Protein AF-R7WB02-F1 (afdb_monomer)

InterPro domains:
  IPR004367 Cyclin, C-terminal domain [PF02984] (97-145)
  IPR006671 Cyclin, N-terminal [PF00134] (5-94)
  IPR036915 Cyclin-like superfamily [SSF47954] (7-94)
  IPR039361 Cyclin [PTHR10177] (10-144)

Nearest PDB structures (foldseek):
  8y6v-assembly1_D  TM=3.060E-01  e=6.588E+00  Phikzvirus phiKZ

Structure (mmCIF, N/CA/C/O backbone):
data_AF-R7WB02-F1
#
_entry.id   AF-R7WB02-F1
#
loop_
_atom_site.group_PDB
_atom_site.id
_atom_site.type_symbol
_atom_site.label_atom_id
_atom_site.label_alt_id
_atom_site.label_comp_id
_atom_site.label_asym_id
_atom_site.label_entity_id
_atom_site.label_seq_id
_atom_site.pdbx_PDB_ins_code
_atom_site.Cartn_x
_atom_site.Cartn_y
_atom_site.Cartn_z
_atom_site.occupancy
_atom_site.B_iso_or_equiv
_atom_site.auth_seq_id
_atom_site.auth_comp_id
_atom_site.auth_asym_id
_atom_site.auth_atom_id
_atom_site.pdbx_PDB_model_num
ATOM 1 N N . MET A 1 1 ? 9.675 -2.494 5.911 1.00 84.19 1 MET A N 1
ATOM 2 C CA . MET A 1 1 ? 8.414 -1.810 5.563 1.00 84.19 1 MET A CA 1
ATOM 3 C C . MET A 1 1 ? 7.886 -1.040 6.757 1.00 84.19 1 MET A C 1
ATOM 5 O O . MET A 1 1 ? 7.900 0.175 6.679 1.00 84.19 1 MET A O 1
ATOM 9 N N . ASP A 1 2 ? 7.557 -1.709 7.868 1.00 87.06 2 ASP A N 1
ATOM 10 C CA . ASP A 1 2 ? 7.053 -1.083 9.108 1.00 87.06 2 ASP A CA 1
ATOM 11 C C . ASP A 1 2 ? 7.803 0.196 9.526 1.00 87.06 2 ASP A C 1
ATOM 13 O O . ASP A 1 2 ? 7.224 1.278 9.565 1.00 87.06 2 ASP A O 1
ATOM 17 N N . LYS A 1 3 ? 9.127 0.099 9.717 1.00 86.94 3 LYS A N 1
ATOM 18 C CA . LYS A 1 3 ? 9.962 1.250 10.094 1.00 86.94 3 LYS A CA 1
ATOM 19 C C . LYS A 1 3 ? 9.770 2.464 9.169 1.00 86.94 3 LYS A C 1
ATOM 21 O O . LYS A 1 3 ? 9.613 3.575 9.650 1.00 86.94 3 LYS A O 1
ATOM 26 N N . PHE A 1 4 ? 9.716 2.245 7.855 1.00 88.06 4 PHE A N 1
ATOM 27 C CA . PHE A 1 4 ? 9.548 3.322 6.877 1.00 88.06 4 PHE A CA 1
ATOM 28 C C . PHE A 1 4 ? 8.185 4.015 6.991 1.00 88.06 4 PHE A C 1
ATOM 30 O O . PHE A 1 4 ? 8.124 5.241 6.957 1.00 88.06 4 PHE A O 1
ATOM 37 N N . VAL A 1 5 ? 7.114 3.225 7.133 1.00 88.38 5 VAL A N 1
ATOM 38 C CA . VAL A 1 5 ? 5.729 3.710 7.274 1.00 88.38 5 VAL A CA 1
ATOM 39 C C . VAL A 1 5 ? 5.613 4.613 8.503 1.00 88.38 5 VAL A C 1
ATOM 41 O O . VAL A 1 5 ? 5.043 5.697 8.414 1.00 88.38 5 VAL A O 1
ATOM 44 N N . ARG A 1 6 ? 6.228 4.202 9.617 1.00 86.25 6 ARG A N 1
ATOM 45 C CA . ARG A 1 6 ? 6.250 4.958 10.875 1.00 86.25 6 ARG A CA 1
ATOM 46 C C . ARG A 1 6 ? 7.112 6.217 10.800 1.00 86.25 6 ARG A C 1
ATOM 48 O O . ARG A 1 6 ? 6.689 7.263 11.275 1.00 86.25 6 ARG A O 1
ATOM 55 N N . ASP A 1 7 ? 8.292 6.130 10.185 1.00 87.69 7 ASP A N 1
ATOM 56 C CA . ASP A 1 7 ? 9.210 7.269 10.030 1.00 87.69 7 ASP A CA 1
ATOM 57 C C . ASP A 1 7 ? 8.595 8.399 9.172 1.00 87.69 7 ASP A C 1
ATOM 59 O O . ASP A 1 7 ? 8.964 9.561 9.333 1.00 87.69 7 ASP A O 1
ATOM 63 N N . HIS A 1 8 ? 7.661 8.069 8.269 1.00 86.00 8 HIS A N 1
ATOM 64 C CA . HIS A 1 8 ? 7.016 9.015 7.346 1.00 86.00 8 HIS A CA 1
ATOM 65 C C . HIS A 1 8 ? 5.564 9.364 7.712 1.00 86.00 8 HIS A C 1
ATOM 67 O O . HIS A 1 8 ? 4.901 10.035 6.919 1.00 86.00 8 HIS A O 1
ATOM 73 N N . ASP A 1 9 ? 5.075 8.932 8.881 1.00 85.50 9 ASP A N 1
ATOM 74 C CA . ASP A 1 9 ? 3.709 9.208 9.359 1.00 85.50 9 ASP A CA 1
ATOM 75 C C . ASP A 1 9 ? 2.633 8.892 8.294 1.00 85.50 9 ASP A C 1
ATOM 77 O O . ASP A 1 9 ? 1.750 9.696 7.965 1.00 85.50 9 ASP A O 1
ATOM 81 N N . LEU A 1 10 ? 2.779 7.722 7.660 1.00 88.06 10 LEU A N 1
ATOM 82 C CA . LEU A 1 10 ? 1.807 7.218 6.692 1.00 88.06 10 LEU A CA 1
ATOM 83 C C . LEU A 1 10 ? 0.580 6.664 7.425 1.00 88.06 10 LEU A C 1
ATOM 85 O O . LEU A 1 10 ? 0.661 6.281 8.588 1.00 88.06 10 LEU A O 1
ATOM 89 N N . ALA A 1 11 ? -0.559 6.599 6.734 1.00 87.56 11 ALA A N 1
ATOM 90 C CA . ALA A 1 11 ? -1.806 6.121 7.325 1.00 87.56 11 ALA A CA 1
ATOM 91 C C . ALA A 1 11 ? -1.671 4.689 7.876 1.00 87.56 11 ALA A C 1
ATOM 93 O O . ALA A 1 11 ? -1.034 3.846 7.241 1.00 87.56 11 ALA A O 1
ATOM 94 N N . ASP A 1 12 ? -2.336 4.398 8.996 1.00 82.12 12 ASP A N 1
ATOM 95 C CA . ASP A 1 12 ? -2.213 3.128 9.732 1.00 82.12 12 ASP A CA 1
ATOM 96 C C . ASP A 1 12 ? -2.528 1.878 8.873 1.00 82.12 12 ASP A C 1
ATOM 98 O O . ASP A 1 12 ? -1.923 0.818 9.042 1.00 82.12 12 ASP A O 1
ATOM 102 N N . GLY A 1 13 ? -3.416 2.002 7.875 1.00 86.38 13 GLY A N 1
ATOM 103 C CA . GLY A 1 13 ? -3.745 0.925 6.927 1.00 86.38 13 GLY A CA 1
ATOM 104 C C . GLY A 1 13 ? -2.660 0.628 5.879 1.00 86.38 13 GLY A C 1
ATOM 105 O O . GLY A 1 13 ? -2.628 -0.465 5.308 1.00 86.38 13 GLY A O 1
ATOM 106 N N . THR A 1 14 ? -1.713 1.551 5.675 1.00 91.81 14 THR A N 1
ATOM 107 C CA . THR A 1 14 ? -0.696 1.486 4.609 1.00 91.81 14 THR A CA 1
ATOM 108 C C . THR A 1 14 ? 0.161 0.231 4.717 1.00 91.81 14 THR A C 1
ATOM 110 O O . THR A 1 14 ? 0.417 -0.433 3.714 1.00 91.81 14 THR A O 1
ATOM 113 N N . LEU A 1 15 ? 0.602 -0.120 5.930 1.00 91.62 15 LEU A N 1
ATOM 114 C CA . LEU A 1 15 ? 1.439 -1.301 6.149 1.00 91.62 15 LEU A CA 1
ATOM 115 C C . LEU A 1 15 ? 0.692 -2.588 5.776 1.00 91.62 15 LEU A C 1
ATOM 117 O O . LEU A 1 15 ? 1.250 -3.456 5.107 1.00 91.62 15 LEU A O 1
ATOM 121 N N . HIS A 1 16 ? -0.578 -2.686 6.169 1.00 91.00 16 HIS A N 1
ATOM 122 C CA . HIS A 1 16 ? -1.418 -3.862 5.941 1.00 91.00 16 HIS A CA 1
ATOM 123 C C . HIS A 1 16 ? -1.729 -4.061 4.462 1.00 91.00 16 HIS A C 1
ATOM 125 O O . HIS A 1 16 ? -1.622 -5.177 3.953 1.00 91.00 16 HIS A O 1
ATOM 131 N N . HIS A 1 17 ? -2.058 -2.983 3.749 1.00 91.88 17 HIS A N 1
ATOM 132 C CA . HIS A 1 17 ? -2.233 -3.036 2.301 1.00 91.88 17 HIS A CA 1
ATOM 133 C C . HIS A 1 17 ? -0.931 -3.342 1.567 1.00 91.88 17 HIS A C 1
ATOM 135 O O . HIS A 1 17 ? -0.936 -4.190 0.680 1.00 91.88 17 HIS A O 1
ATOM 141 N N . ALA A 1 18 ? 0.194 -2.748 1.972 1.00 93.31 18 ALA A N 1
ATOM 142 C CA . ALA A 1 18 ? 1.484 -3.035 1.352 1.00 93.31 18 ALA A CA 1
ATOM 143 C C . ALA A 1 18 ? 1.856 -4.524 1.467 1.00 93.31 18 ALA A C 1
ATOM 145 O O . ALA A 1 18 ? 2.260 -5.129 0.475 1.00 93.31 18 ALA A O 1
ATOM 146 N N . VAL A 1 19 ? 1.674 -5.138 2.642 1.00 91.56 19 VAL A N 1
ATOM 147 C CA . VAL A 1 19 ? 1.915 -6.581 2.829 1.00 91.56 19 VAL A CA 1
ATOM 148 C C . VAL A 1 19 ? 0.966 -7.411 1.960 1.00 91.56 19 VAL A C 1
ATOM 150 O O . VAL A 1 19 ? 1.426 -8.273 1.213 1.00 91.56 19 VAL A O 1
ATOM 153 N N . ALA A 1 20 ? -0.332 -7.092 1.964 1.00 90.62 20 ALA A N 1
ATOM 154 C CA . ALA A 1 20 ? -1.318 -7.797 1.146 1.00 90.62 20 ALA A CA 1
ATOM 155 C C . ALA A 1 20 ? -1.023 -7.704 -0.364 1.00 90.62 20 ALA A C 1
ATOM 157 O O . ALA A 1 20 ? -1.209 -8.679 -1.096 1.00 90.62 20 ALA A O 1
ATOM 158 N N . TYR A 1 21 ? -0.548 -6.554 -0.849 1.00 92.69 21 TYR A N 1
ATOM 159 C CA . TYR A 1 21 ? -0.148 -6.381 -2.246 1.00 92.69 21 TYR A CA 1
ATOM 160 C C . TYR A 1 21 ? 1.068 -7.228 -2.590 1.00 92.69 21 TYR A C 1
ATOM 162 O O . TYR A 1 21 ? 1.058 -7.901 -3.619 1.00 92.69 21 TYR A O 1
ATOM 170 N N . VAL A 1 22 ? 2.089 -7.247 -1.730 1.00 92.00 22 VAL A N 1
ATOM 171 C CA . VAL A 1 22 ? 3.281 -8.076 -1.945 1.00 92.00 22 VAL A CA 1
ATOM 172 C C . VAL A 1 22 ? 2.909 -9.553 -2.008 1.00 92.00 22 VAL A C 1
ATOM 174 O O . VAL A 1 22 ? 3.288 -10.215 -2.971 1.00 92.00 22 VAL A O 1
ATOM 177 N N . ASP A 1 23 ? 2.117 -10.057 -1.062 1.00 89.94 23 ASP A N 1
ATOM 178 C CA . ASP A 1 23 ? 1.690 -11.462 -1.046 1.00 89.94 23 ASP A CA 1
ATOM 179 C C . ASP A 1 23 ? 0.900 -11.838 -2.313 1.00 89.94 23 ASP A C 1
ATOM 181 O O . ASP A 1 23 ? 1.163 -12.868 -2.945 1.00 89.94 23 ASP A O 1
ATOM 185 N N . ARG A 1 24 ? -0.029 -10.979 -2.754 1.00 90.38 24 ARG A N 1
ATOM 186 C CA . ARG A 1 24 ? -0.809 -11.197 -3.986 1.00 90.38 24 ARG A CA 1
ATOM 187 C C . ARG A 1 24 ? 0.068 -11.166 -5.235 1.00 90.38 24 ARG A C 1
ATOM 189 O O . ARG A 1 24 ? -0.056 -12.041 -6.089 1.00 90.38 24 ARG A O 1
ATOM 196 N N . VAL A 1 25 ? 0.977 -10.199 -5.343 1.00 90.19 25 VAL A N 1
ATOM 197 C CA . VAL A 1 25 ? 1.894 -10.086 -6.487 1.00 90.19 25 VAL A CA 1
ATOM 198 C C . VAL A 1 25 ? 2.848 -11.273 -6.540 1.00 90.19 25 VAL A C 1
ATOM 200 O O . VAL A 1 25 ? 3.089 -11.798 -7.622 1.00 90.19 25 VAL A O 1
ATOM 203 N N . LEU A 1 26 ? 3.363 -11.736 -5.399 1.00 90.00 26 LEU A N 1
ATOM 204 C CA . LEU A 1 26 ? 4.217 -12.925 -5.329 1.00 90.00 26 LEU A CA 1
ATOM 205 C C . LEU A 1 26 ? 3.463 -14.204 -5.704 1.00 90.00 26 LEU A C 1
ATOM 207 O O . LEU A 1 26 ? 4.057 -15.091 -6.314 1.00 90.00 26 LEU A O 1
ATOM 211 N N . SER A 1 27 ? 2.165 -14.273 -5.400 1.00 88.19 27 SER A N 1
ATOM 212 C CA . SER A 1 27 ? 1.304 -15.399 -5.778 1.00 88.19 27 SER A CA 1
ATOM 213 C C . SER A 1 27 ? 1.087 -15.497 -7.293 1.00 88.19 27 SER A C 1
ATOM 215 O O . SER A 1 27 ? 0.971 -16.596 -7.825 1.00 88.19 27 SER A O 1
ATOM 217 N N . VAL A 1 28 ? 1.045 -14.360 -7.999 1.00 87.50 28 VAL A N 1
ATOM 218 C CA . VAL A 1 28 ? 0.855 -14.312 -9.463 1.00 87.50 28 VAL A CA 1
ATOM 219 C C . VAL A 1 28 ? 2.188 -14.336 -10.217 1.00 87.50 28 VAL A C 1
ATOM 221 O O . VAL A 1 28 ? 2.297 -14.931 -11.287 1.00 87.50 28 VAL A O 1
ATOM 224 N N . ARG A 1 29 ? 3.220 -13.681 -9.678 1.00 84.12 29 ARG A N 1
ATOM 225 C CA . ARG A 1 29 ? 4.539 -13.518 -10.298 1.00 84.12 29 ARG A CA 1
ATOM 226 C C . ARG A 1 29 ? 5.625 -13.952 -9.319 1.00 84.12 29 ARG A C 1
ATOM 228 O O . ARG A 1 29 ? 6.112 -13.141 -8.529 1.00 84.12 29 ARG A O 1
ATOM 235 N N . ALA A 1 30 ? 6.055 -15.207 -9.402 1.00 81.81 30 ALA A N 1
ATOM 236 C CA . ALA A 1 30 ? 7.167 -15.705 -8.595 1.00 81.81 30 ALA A CA 1
ATOM 237 C C . ALA A 1 30 ? 8.467 -14.913 -8.855 1.00 81.81 30 ALA A C 1
ATOM 239 O O . ALA A 1 30 ? 8.677 -14.358 -9.937 1.00 81.81 30 ALA A O 1
ATOM 240 N N . LEU A 1 31 ? 9.334 -14.834 -7.845 1.00 82.44 31 LEU A N 1
ATOM 241 C CA . LEU A 1 31 ? 10.654 -14.213 -7.978 1.00 82.44 31 LEU A CA 1
ATOM 242 C C . LEU A 1 31 ? 11.618 -15.168 -8.695 1.00 82.44 31 LEU A C 1
ATOM 244 O O . LEU A 1 31 ? 11.639 -16.363 -8.405 1.00 82.44 31 LEU A O 1
ATOM 248 N N . THR A 1 32 ? 12.435 -14.634 -9.602 1.00 73.19 32 THR A N 1
ATOM 249 C CA . THR A 1 32 ? 13.583 -15.336 -10.195 1.00 73.19 32 THR A CA 1
ATOM 250 C C . THR A 1 32 ? 14.847 -15.134 -9.340 1.00 73.19 32 THR A C 1
ATOM 252 O O . THR A 1 32 ? 14.797 -14.478 -8.301 1.00 73.19 32 THR A O 1
ATOM 255 N N . THR A 1 33 ? 15.972 -15.738 -9.745 1.00 57.19 33 THR A N 1
ATOM 256 C CA . THR A 1 33 ? 17.220 -15.966 -8.980 1.00 57.19 33 THR A CA 1
ATOM 257 C C . THR A 1 33 ? 17.801 -14.761 -8.213 1.00 57.19 33 THR A C 1
ATOM 259 O O . THR A 1 33 ? 18.493 -14.979 -7.222 1.00 57.19 33 THR A O 1
ATOM 262 N N . ASP A 1 34 ? 17.490 -13.511 -8.578 1.00 65.62 34 ASP A N 1
ATOM 263 C CA . ASP A 1 34 ? 17.855 -12.311 -7.799 1.00 65.62 34 ASP A CA 1
ATOM 264 C C . ASP A 1 34 ? 16.720 -11.876 -6.848 1.00 65.62 34 ASP A C 1
ATOM 266 O O . ASP A 1 34 ? 16.113 -10.802 -6.946 1.00 65.62 34 ASP A O 1
ATOM 270 N N . SER A 1 35 ? 16.368 -12.787 -5.939 1.00 71.50 35 SER A N 1
ATOM 271 C CA . SER A 1 35 ? 15.163 -12.690 -5.110 1.00 71.50 35 SER A CA 1
ATOM 272 C C . SER A 1 35 ? 15.214 -11.547 -4.091 1.00 71.50 35 SER A C 1
ATOM 274 O O . SER A 1 35 ? 14.176 -10.979 -3.761 1.00 71.50 35 SER A O 1
ATOM 276 N N . GLY A 1 36 ? 16.403 -11.163 -3.615 1.00 83.25 36 GLY A N 1
ATOM 277 C CA . GLY A 1 36 ? 16.567 -10.156 -2.562 1.00 83.25 36 GLY A CA 1
ATOM 278 C C . GLY A 1 36 ? 16.390 -8.713 -3.042 1.00 83.25 36 GLY A C 1
ATOM 279 O O . GLY A 1 36 ? 15.760 -7.904 -2.357 1.00 83.25 36 GLY A O 1
ATOM 280 N N . TYR A 1 37 ? 16.932 -8.358 -4.209 1.00 87.25 37 TYR A N 1
ATOM 281 C CA . TYR A 1 37 ? 16.708 -7.038 -4.806 1.00 87.25 37 TYR A CA 1
ATOM 282 C C . TYR A 1 37 ? 15.262 -6.899 -5.292 1.00 87.25 37 TYR A C 1
ATOM 284 O O . TYR A 1 37 ? 14.570 -5.959 -4.899 1.00 87.25 37 TYR A O 1
ATOM 292 N N . ALA A 1 38 ? 14.771 -7.881 -6.053 1.00 86.94 38 ALA A N 1
ATOM 293 C CA . ALA A 1 38 ? 13.424 -7.850 -6.611 1.00 86.94 38 ALA A CA 1
ATOM 294 C C . ALA A 1 38 ? 12.337 -7.797 -5.523 1.00 86.94 38 ALA A C 1
ATOM 296 O O . ALA A 1 38 ? 11.363 -7.055 -5.658 1.00 86.94 38 ALA A O 1
ATOM 297 N N . LEU A 1 39 ? 12.515 -8.516 -4.407 1.00 89.50 39 LEU A N 1
ATOM 298 C CA . LEU A 1 39 ? 11.589 -8.449 -3.274 1.00 89.50 39 LEU A CA 1
ATOM 299 C C . LEU A 1 39 ? 11.589 -7.067 -2.607 1.00 89.50 39 LEU A C 1
ATOM 301 O O . LEU A 1 39 ? 10.521 -6.549 -2.283 1.00 89.50 39 LEU A O 1
ATOM 305 N N . ARG A 1 40 ? 12.761 -6.445 -2.421 1.00 90.06 40 ARG A N 1
ATOM 306 C CA . ARG A 1 40 ? 12.853 -5.087 -1.856 1.00 90.06 40 ARG A CA 1
ATOM 307 C C . ARG A 1 40 ? 12.207 -4.049 -2.767 1.00 90.06 40 ARG A C 1
ATOM 309 O O . ARG A 1 40 ? 11.478 -3.198 -2.265 1.00 90.06 40 ARG A O 1
ATOM 316 N N . LEU A 1 41 ? 12.417 -4.152 -4.079 1.00 90.69 41 LEU A N 1
ATOM 317 C CA . LEU A 1 41 ? 11.824 -3.246 -5.062 1.00 90.69 41 LEU A CA 1
ATOM 318 C C . LEU A 1 41 ? 10.297 -3.366 -5.101 1.00 90.69 41 LEU A C 1
ATOM 320 O O . LEU A 1 41 ? 9.603 -2.358 -4.994 1.00 90.69 41 LEU A O 1
ATOM 324 N N . ARG A 1 42 ? 9.764 -4.592 -5.138 1.00 92.06 42 ARG A N 1
ATOM 325 C CA . ARG A 1 42 ? 8.317 -4.831 -5.001 1.00 92.06 42 ARG A CA 1
ATOM 326 C C . ARG A 1 42 ? 7.789 -4.311 -3.675 1.00 92.06 42 ARG A C 1
ATOM 328 O O . ARG A 1 42 ? 6.712 -3.737 -3.630 1.00 92.06 42 ARG A O 1
ATOM 335 N N . GLY A 1 43 ? 8.553 -4.472 -2.602 1.00 92.06 43 GLY A N 1
ATOM 336 C CA . GLY A 1 43 ? 8.165 -3.965 -1.300 1.00 92.06 43 GLY A CA 1
ATOM 337 C C . GLY A 1 43 ? 8.094 -2.439 -1.224 1.00 92.06 43 GLY A C 1
ATOM 338 O O . GLY A 1 43 ? 7.174 -1.895 -0.619 1.00 92.06 43 GLY A O 1
ATOM 339 N N . ALA A 1 44 ? 9.037 -1.749 -1.864 1.00 92.50 44 ALA A N 1
ATOM 340 C CA . ALA A 1 44 ? 9.019 -0.299 -2.016 1.00 92.50 44 ALA A CA 1
ATOM 341 C C . ALA A 1 44 ? 7.826 0.175 -2.851 1.00 92.50 44 ALA A C 1
ATOM 343 O O . ALA A 1 44 ? 7.103 1.072 -2.418 1.00 92.50 44 ALA A O 1
ATOM 344 N N . ALA A 1 45 ? 7.587 -0.461 -3.998 1.00 93.12 45 ALA A N 1
ATOM 345 C CA . ALA A 1 45 ? 6.430 -0.167 -4.836 1.00 93.12 45 ALA A CA 1
ATOM 346 C C . ALA A 1 45 ? 5.112 -0.417 -4.086 1.00 93.12 45 ALA A C 1
ATOM 348 O O . ALA A 1 45 ? 4.222 0.421 -4.124 1.00 93.12 45 ALA A O 1
ATOM 349 N N . ALA A 1 46 ? 5.010 -1.499 -3.311 1.00 94.06 46 ALA A N 1
ATOM 350 C CA . ALA A 1 46 ? 3.817 -1.796 -2.523 1.00 94.06 46 ALA A CA 1
ATOM 351 C C . ALA A 1 46 ? 3.516 -0.734 -1.463 1.00 94.06 46 ALA A C 1
ATOM 353 O O . ALA A 1 46 ? 2.358 -0.356 -1.306 1.00 94.06 46 ALA A O 1
ATOM 354 N N . ILE A 1 47 ? 4.537 -0.224 -0.762 1.00 93.06 47 ILE A N 1
ATOM 355 C CA . ILE A 1 47 ? 4.364 0.911 0.157 1.00 93.06 47 ILE A CA 1
ATOM 356 C C . ILE A 1 47 ? 3.879 2.140 -0.610 1.00 93.06 47 ILE A C 1
ATOM 358 O O . ILE A 1 47 ? 2.975 2.821 -0.137 1.00 93.06 47 ILE A O 1
ATOM 362 N N . PHE A 1 48 ? 4.465 2.424 -1.775 1.00 92.31 48 PHE A N 1
ATOM 363 C CA . PHE A 1 48 ? 4.093 3.583 -2.581 1.00 92.31 48 PHE A CA 1
ATOM 364 C C . PHE A 1 48 ? 2.626 3.513 -3.036 1.00 92.31 48 PHE A C 1
ATOM 366 O O . PHE A 1 48 ? 1.861 4.445 -2.789 1.00 92.31 48 PHE A O 1
ATOM 373 N N . VAL A 1 49 ? 2.207 2.370 -3.591 1.00 93.19 49 VAL A N 1
ATOM 374 C CA . VAL A 1 49 ? 0.817 2.105 -3.998 1.00 93.19 49 VAL A CA 1
ATOM 375 C C . VAL A 1 49 ? -0.129 2.197 -2.801 1.00 93.19 49 VAL A C 1
ATOM 377 O O . VAL A 1 49 ? -1.163 2.857 -2.881 1.00 93.19 49 VAL A O 1
ATOM 380 N N . ALA A 1 50 ? 0.209 1.555 -1.679 1.00 93.31 50 ALA A N 1
ATOM 381 C CA . ALA A 1 50 ? -0.633 1.550 -0.485 1.00 93.31 50 ALA A CA 1
ATOM 382 C C . ALA A 1 50 ? -0.788 2.949 0.118 1.00 93.31 50 ALA A C 1
ATOM 384 O O . ALA A 1 50 ? -1.896 3.330 0.483 1.00 93.31 50 ALA A O 1
ATOM 385 N N . ALA A 1 51 ? 0.287 3.739 0.163 1.00 91.81 51 ALA A N 1
ATOM 386 C CA . ALA A 1 51 ? 0.245 5.103 0.673 1.00 91.81 51 ALA A CA 1
ATOM 387 C C . ALA A 1 51 ? -0.661 5.989 -0.193 1.00 91.81 51 ALA A C 1
ATOM 389 O O . ALA A 1 51 ? -1.513 6.696 0.342 1.00 91.81 51 ALA A O 1
ATOM 390 N N . ASN A 1 52 ? -0.524 5.901 -1.522 1.00 89.50 52 ASN A N 1
ATOM 391 C CA . ASN A 1 52 ? -1.370 6.629 -2.472 1.00 89.50 52 ASN A CA 1
ATOM 392 C C . ASN A 1 52 ? -2.846 6.206 -2.399 1.00 89.50 52 ASN A C 1
ATOM 394 O O . ASN A 1 52 ? -3.731 7.026 -2.651 1.00 89.50 52 ASN A O 1
ATOM 398 N N . TYR A 1 53 ? -3.117 4.943 -2.062 1.00 90.31 53 TYR A N 1
ATOM 399 C CA . TYR A 1 53 ? -4.472 4.421 -1.908 1.00 90.31 53 TYR A CA 1
ATOM 400 C C . TYR A 1 53 ? -5.140 4.868 -0.595 1.00 90.31 53 TYR A C 1
ATOM 402 O O . TYR A 1 53 ? -6.300 5.276 -0.613 1.00 90.31 53 TYR A O 1
ATOM 410 N N . GLU A 1 54 ? -4.419 4.821 0.528 1.00 88.00 54 GLU A N 1
ATOM 411 C CA . GLU A 1 54 ? -4.948 5.137 1.865 1.00 88.00 54 GLU A CA 1
ATOM 412 C C . GLU A 1 54 ? -5.104 6.643 2.119 1.00 88.00 54 GLU A C 1
ATOM 414 O O . GLU A 1 54 ? -6.109 7.093 2.671 1.00 88.00 54 GLU A O 1
ATOM 419 N N . ASP A 1 55 ? -4.124 7.454 1.711 1.00 85.06 55 ASP A N 1
ATOM 420 C CA . ASP A 1 55 ? -4.131 8.899 1.937 1.00 85.06 55 ASP A CA 1
ATOM 421 C C . ASP A 1 55 ? -3.909 9.636 0.616 1.00 85.06 55 ASP A C 1
ATOM 423 O O . ASP A 1 55 ? -2.815 9.647 0.062 1.00 85.06 55 ASP A O 1
ATOM 427 N N . ARG A 1 56 ? -4.921 10.366 0.128 1.00 75.81 56 ARG A N 1
ATOM 428 C CA . ARG A 1 56 ? -4.752 11.227 -1.060 1.00 75.81 56 ARG A CA 1
ATOM 429 C C . ARG A 1 56 ? -3.663 12.289 -0.871 1.00 75.81 56 ARG A C 1
ATOM 431 O O . ARG A 1 56 ? -3.129 12.796 -1.854 1.00 75.81 56 ARG A O 1
ATOM 438 N N . LYS A 1 57 ? -3.334 12.655 0.374 1.00 76.50 57 LYS A N 1
ATOM 439 C CA . LYS A 1 57 ? -2.225 13.566 0.692 1.00 76.50 57 LYS A CA 1
ATOM 440 C C . LYS A 1 57 ? -0.863 12.874 0.615 1.00 76.50 57 LYS A C 1
ATOM 442 O O . LYS A 1 57 ? 0.144 13.580 0.644 1.00 76.50 57 LYS A O 1
ATOM 447 N N . ALA A 1 58 ? -0.802 11.547 0.487 1.00 76.19 58 ALA A N 1
ATOM 448 C CA . ALA A 1 58 ? 0.446 10.806 0.331 1.00 76.19 58 ALA A CA 1
ATOM 449 C C . ALA A 1 58 ? 1.246 11.279 -0.885 1.00 76.19 58 ALA A C 1
ATOM 451 O O . ALA A 1 58 ? 2.462 11.375 -0.785 1.00 76.19 58 ALA A O 1
ATOM 452 N N . VAL A 1 59 ? 0.580 11.726 -1.955 1.00 70.75 59 VAL A N 1
ATOM 453 C CA . VAL A 1 59 ? 1.221 12.347 -3.131 1.00 70.75 59 VAL A CA 1
ATOM 454 C C . VAL A 1 59 ? 2.125 13.531 -2.747 1.00 70.75 59 VAL A C 1
ATOM 456 O O . VAL A 1 59 ? 3.149 13.777 -3.382 1.00 70.75 59 VAL A O 1
ATOM 459 N N . TRP A 1 60 ? 1.775 14.264 -1.686 1.00 71.56 60 TRP A N 1
ATOM 460 C CA . TRP A 1 60 ? 2.560 15.397 -1.186 1.00 71.56 60 TRP A CA 1
ATOM 461 C C . TRP A 1 60 ? 3.559 15.011 -0.096 1.00 71.56 60 TRP A C 1
ATOM 463 O O . TRP A 1 60 ? 4.572 15.690 0.064 1.00 71.56 60 TRP A O 1
ATOM 473 N N . LYS A 1 61 ? 3.282 13.937 0.649 1.00 73.31 61 LYS A N 1
ATOM 474 C CA . LYS A 1 61 ? 4.127 13.449 1.747 1.00 73.31 61 LYS A CA 1
ATOM 475 C C . LYS A 1 61 ? 5.261 12.541 1.269 1.00 73.31 61 LYS A C 1
ATOM 477 O O . LYS A 1 61 ? 6.307 12.505 1.909 1.00 73.31 61 LYS A O 1
ATOM 482 N N . LEU A 1 62 ? 5.048 11.812 0.176 1.00 84.00 62 LEU A N 1
ATOM 483 C CA . LEU A 1 62 ? 5.881 10.692 -0.229 1.00 84.00 62 LEU A CA 1
ATOM 484 C C . LEU A 1 62 ? 6.230 10.764 -1.712 1.00 84.00 62 LEU A C 1
ATOM 486 O O . LEU A 1 62 ? 5.369 10.693 -2.584 1.00 84.00 62 LEU A O 1
ATOM 490 N N . LYS A 1 63 ? 7.525 10.861 -2.004 1.00 86.31 63 LYS A N 1
ATOM 491 C CA . LYS A 1 63 ? 8.061 10.746 -3.364 1.00 86.31 63 LYS A CA 1
ATOM 492 C C . LYS A 1 63 ? 8.689 9.372 -3.562 1.00 86.31 63 LYS A C 1
ATOM 494 O O . LYS A 1 63 ? 9.348 8.864 -2.655 1.00 86.31 63 LYS A O 1
ATOM 499 N N . ALA A 1 64 ? 8.578 8.817 -4.768 1.00 83.38 64 ALA A N 1
ATOM 500 C CA . ALA A 1 64 ? 9.233 7.555 -5.123 1.00 83.38 64 ALA A CA 1
ATOM 501 C C . ALA A 1 64 ? 10.750 7.589 -4.840 1.00 83.38 64 ALA A C 1
ATOM 503 O O . ALA A 1 64 ? 11.306 6.634 -4.301 1.00 83.38 64 ALA A O 1
ATOM 504 N N . ASP A 1 65 ? 11.398 8.735 -5.081 1.00 83.81 65 ASP A N 1
ATOM 505 C CA . ASP A 1 65 ? 12.812 8.951 -4.750 1.00 83.81 65 ASP A CA 1
ATOM 506 C C . ASP A 1 65 ? 13.119 8.806 -3.252 1.00 83.81 65 ASP A C 1
ATOM 508 O O . ASP A 1 65 ? 14.208 8.371 -2.891 1.00 83.81 65 ASP A O 1
ATOM 512 N N . GLN A 1 66 ? 12.192 9.165 -2.357 1.00 84.62 66 GLN A N 1
ATOM 513 C CA . GLN A 1 66 ? 12.403 9.039 -0.909 1.00 84.62 66 GLN A CA 1
ATOM 514 C C . GLN A 1 66 ? 12.378 7.575 -0.471 1.00 84.62 66 GLN A C 1
ATOM 516 O O . GLN A 1 66 ? 13.237 7.161 0.305 1.00 84.62 66 GLN A O 1
ATOM 521 N N . ILE A 1 67 ? 11.448 6.781 -1.011 1.00 84.06 67 ILE A N 1
ATOM 522 C CA . ILE A 1 67 ? 11.405 5.331 -0.774 1.00 84.06 67 ILE A CA 1
ATOM 523 C C . ILE A 1 67 ? 12.675 4.671 -1.317 1.00 84.06 67 ILE A C 1
ATOM 525 O O . ILE A 1 67 ? 13.304 3.869 -0.627 1.00 84.06 67 ILE A O 1
ATOM 529 N N . ALA A 1 68 ? 13.070 5.035 -2.537 1.00 83.31 68 ALA A N 1
ATOM 530 C CA . ALA A 1 68 ? 14.250 4.496 -3.198 1.00 83.31 68 ALA A CA 1
ATOM 531 C C . ALA A 1 68 ? 15.539 4.817 -2.415 1.00 83.31 68 ALA A C 1
ATOM 533 O O . ALA A 1 68 ? 16.365 3.935 -2.170 1.00 83.31 68 ALA A O 1
ATOM 534 N N . ARG A 1 69 ? 15.664 6.061 -1.924 1.00 81.75 69 ARG A N 1
ATOM 535 C CA . ARG A 1 69 ? 16.783 6.511 -1.081 1.00 81.75 69 ARG A CA 1
ATOM 536 C C . ARG A 1 69 ? 16.807 5.856 0.291 1.00 81.75 69 ARG A C 1
ATOM 538 O O . ARG A 1 69 ? 17.893 5.582 0.778 1.00 81.75 69 ARG A O 1
ATOM 545 N N . TYR A 1 70 ? 15.659 5.595 0.914 1.00 78.75 70 TYR A N 1
ATOM 546 C CA . TYR A 1 70 ? 15.623 5.008 2.258 1.00 78.75 70 TYR A CA 1
ATOM 547 C C . TYR A 1 70 ? 16.322 3.650 2.336 1.00 78.75 70 TYR A C 1
ATOM 549 O O . TYR A 1 70 ? 16.909 3.307 3.359 1.00 78.75 70 TYR A O 1
ATOM 557 N N . GLY A 1 71 ? 16.245 2.866 1.264 1.00 69.69 71 GLY A N 1
ATOM 558 C CA . GLY A 1 71 ? 16.911 1.576 1.203 1.00 69.69 71 GLY A CA 1
ATOM 559 C C . GLY A 1 71 ? 18.235 1.573 0.434 1.00 69.69 71 GLY A C 1
ATOM 560 O O . GLY A 1 71 ? 18.833 0.504 0.333 1.00 69.69 71 GLY A O 1
ATOM 561 N N . GLU A 1 72 ? 18.653 2.716 -0.127 1.00 78.31 72 GLU A N 1
ATOM 562 C CA . GLU A 1 72 ? 19.854 2.886 -0.969 1.00 78.31 72 GLU A CA 1
ATOM 563 C C . GLU A 1 72 ? 20.046 1.774 -2.016 1.00 78.31 72 GLU A C 1
ATOM 565 O O . GLU A 1 72 ? 21.165 1.388 -2.344 1.00 78.31 72 GLU A O 1
ATOM 570 N N . PHE A 1 73 ? 18.946 1.212 -2.521 1.00 80.94 73 PHE A N 1
ATOM 571 C CA . PHE A 1 73 ? 19.004 0.032 -3.381 1.00 80.94 73 PHE A CA 1
ATOM 572 C C . PHE A 1 73 ? 18.506 0.290 -4.792 1.00 80.94 73 PHE A C 1
ATOM 574 O O . PHE A 1 73 ? 18.856 -0.491 -5.660 1.00 80.94 73 PHE A O 1
ATOM 581 N N . ALA A 1 74 ? 17.720 1.340 -5.031 1.00 81.00 74 ALA A N 1
ATOM 582 C CA . ALA A 1 74 ? 17.112 1.617 -6.328 1.00 81.00 74 ALA A CA 1
ATOM 583 C C . ALA A 1 74 ? 17.058 3.124 -6.613 1.00 81.00 74 ALA A C 1
ATOM 585 O O . ALA A 1 74 ? 17.217 3.952 -5.713 1.00 81.00 74 ALA A O 1
ATOM 586 N N . ALA A 1 75 ? 16.794 3.478 -7.866 1.00 86.88 75 ALA A N 1
ATOM 587 C CA . ALA A 1 75 ? 16.384 4.810 -8.285 1.00 86.88 75 ALA A CA 1
ATOM 588 C C . ALA A 1 75 ? 14.856 4.966 -8.181 1.00 86.88 75 ALA A C 1
ATOM 590 O O . ALA A 1 75 ? 14.110 4.002 -8.352 1.00 86.88 75 ALA A O 1
ATOM 591 N N . GLY A 1 76 ? 14.356 6.189 -7.969 1.00 86.94 76 GLY A N 1
ATOM 592 C CA . GLY A 1 76 ? 12.907 6.426 -7.898 1.00 86.94 76 GLY A CA 1
ATOM 593 C C . GLY A 1 76 ? 12.165 6.025 -9.174 1.00 86.94 76 GLY A C 1
ATOM 594 O O . GLY A 1 76 ? 11.038 5.547 -9.096 1.00 86.94 76 GLY A O 1
ATOM 595 N N . LYS A 1 77 ? 12.821 6.112 -10.340 1.00 89.62 77 LYS A N 1
ATOM 596 C CA . LYS A 1 77 ? 12.268 5.610 -11.605 1.00 89.62 77 LYS A CA 1
ATOM 597 C C . LYS A 1 77 ? 11.971 4.107 -11.558 1.00 89.62 77 LYS A C 1
ATOM 599 O O . LYS A 1 77 ? 10.918 3.700 -12.022 1.00 89.62 77 LYS A O 1
ATOM 604 N N . GLU A 1 78 ? 12.849 3.299 -10.965 1.00 89.94 78 GLU A N 1
ATOM 605 C CA . GLU A 1 78 ? 12.633 1.848 -10.854 1.00 89.94 78 GLU A CA 1
ATOM 606 C C . GLU A 1 78 ? 11.436 1.530 -9.949 1.00 89.94 78 GLU A C 1
ATOM 608 O O . GLU A 1 78 ? 10.694 0.586 -10.207 1.00 89.94 78 GLU A O 1
ATOM 613 N N . VAL A 1 79 ? 11.212 2.342 -8.908 1.00 91.06 79 VAL A N 1
ATOM 614 C CA . VAL A 1 79 ? 10.035 2.217 -8.033 1.00 91.06 79 VAL A CA 1
ATOM 615 C C . VAL A 1 79 ? 8.747 2.545 -8.792 1.00 91.06 79 VAL A C 1
ATOM 617 O O . VAL A 1 79 ? 7.761 1.839 -8.612 1.00 91.06 79 VAL A O 1
ATOM 620 N N . LEU A 1 80 ? 8.758 3.568 -9.653 1.00 91.75 80 LEU A N 1
ATOM 621 C CA . LEU A 1 80 ? 7.610 3.935 -10.495 1.00 91.75 80 LEU A CA 1
ATOM 622 C C . LEU A 1 80 ? 7.334 2.899 -11.593 1.00 91.75 80 LEU A C 1
ATOM 624 O O . LEU A 1 80 ? 6.185 2.551 -11.840 1.00 91.75 80 LEU A O 1
ATOM 628 N N . ASP A 1 81 ? 8.377 2.366 -12.228 1.00 92.56 81 ASP A N 1
ATOM 629 C CA . ASP A 1 81 ? 8.220 1.298 -13.218 1.00 92.56 81 ASP A CA 1
ATOM 630 C C . ASP A 1 81 ? 7.611 0.044 -12.545 1.00 92.56 81 ASP A C 1
ATOM 632 O O . ASP A 1 81 ? 6.648 -0.539 -13.046 1.00 92.56 81 ASP A O 1
ATOM 636 N N . MET A 1 82 ? 8.087 -0.308 -11.342 1.00 92.69 82 MET A N 1
ATOM 637 C CA . MET A 1 82 ? 7.534 -1.408 -10.542 1.00 92.69 82 MET A CA 1
ATOM 638 C C . MET A 1 82 ? 6.117 -1.125 -10.013 1.00 92.69 82 MET A C 1
ATOM 640 O O . MET A 1 82 ? 5.341 -2.062 -9.833 1.00 92.69 82 MET A O 1
ATOM 644 N N . GLU A 1 83 ? 5.755 0.135 -9.757 1.00 93.81 83 GLU A N 1
ATOM 645 C CA . GLU A 1 83 ? 4.390 0.531 -9.387 1.00 93.81 83 GLU A CA 1
ATOM 646 C C . GLU A 1 83 ? 3.403 0.144 -10.490 1.00 93.81 83 GLU A C 1
ATOM 648 O O . GLU A 1 83 ? 2.415 -0.542 -10.219 1.00 93.81 83 GLU A O 1
ATOM 653 N N . CYS A 1 84 ? 3.694 0.530 -11.734 1.00 93.12 84 CYS A N 1
ATOM 654 C CA . CYS A 1 84 ? 2.869 0.192 -12.891 1.00 93.12 84 CYS A CA 1
ATOM 655 C C . CYS A 1 84 ? 2.699 -1.326 -13.015 1.00 93.12 84 CYS A C 1
ATOM 657 O O . CYS A 1 84 ? 1.573 -1.827 -13.050 1.00 93.12 84 CYS A O 1
ATOM 659 N N . GLU A 1 85 ? 3.806 -2.072 -12.973 1.00 92.81 85 GLU A N 1
ATOM 660 C CA . GLU A 1 85 ? 3.776 -3.535 -13.039 1.00 92.81 85 GLU A CA 1
ATOM 661 C C . GLU A 1 85 ? 2.970 -4.170 -11.899 1.00 92.81 85 GLU A C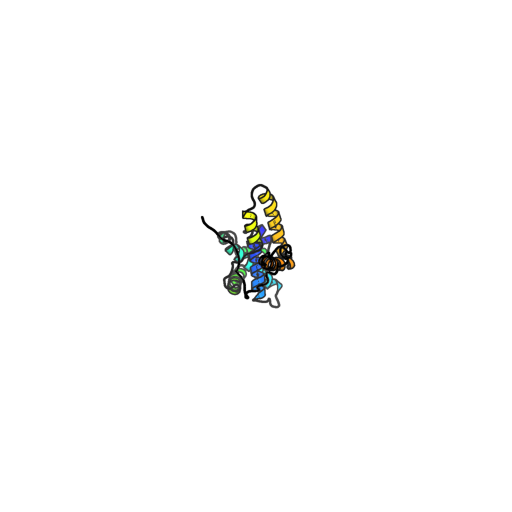 1
ATOM 663 O O . GLU A 1 85 ? 2.291 -5.181 -12.102 1.00 92.81 85 GLU A O 1
ATOM 668 N N . MET A 1 86 ? 3.062 -3.607 -10.693 1.00 93.50 86 MET A N 1
ATOM 669 C CA . MET A 1 86 ? 2.354 -4.082 -9.510 1.00 93.50 86 MET A CA 1
ATOM 670 C C . MET A 1 86 ? 0.847 -3.866 -9.633 1.00 93.50 86 MET A C 1
ATOM 672 O O . MET A 1 86 ? 0.078 -4.794 -9.386 1.00 93.50 86 MET A O 1
ATOM 676 N N . VAL A 1 87 ? 0.413 -2.669 -10.025 1.00 93.31 87 VAL A N 1
ATOM 677 C CA . VAL A 1 87 ? -1.013 -2.349 -10.178 1.00 93.31 87 VAL A CA 1
ATOM 678 C C . VAL A 1 87 ? -1.643 -3.197 -11.286 1.00 93.31 87 VAL A C 1
ATOM 680 O O . VAL A 1 87 ? -2.752 -3.710 -11.111 1.00 93.31 87 VAL A O 1
ATOM 683 N N . GLU A 1 88 ? -0.915 -3.422 -12.380 1.00 93.75 88 GLU A N 1
ATOM 684 C CA . GLU A 1 88 ? -1.321 -4.341 -13.446 1.00 93.75 88 GLU A CA 1
ATOM 685 C C . GLU A 1 88 ? -1.444 -5.783 -12.944 1.00 93.75 88 GLU A C 1
ATOM 687 O O . GLU A 1 88 ? -2.451 -6.443 -13.202 1.00 93.75 88 GLU A O 1
ATOM 692 N N . ALA A 1 89 ? -0.462 -6.275 -12.181 1.00 91.31 89 ALA A N 1
ATOM 693 C CA . ALA A 1 89 ? -0.501 -7.620 -11.604 1.00 91.31 89 ALA A CA 1
ATOM 694 C C . ALA A 1 89 ? -1.668 -7.810 -10.619 1.00 91.31 89 ALA A C 1
ATOM 696 O O . ALA A 1 89 ? -2.202 -8.911 -10.495 1.00 91.31 89 ALA A O 1
ATOM 697 N N . LEU A 1 90 ? -2.084 -6.741 -9.935 1.00 90.31 90 LEU A N 1
ATOM 698 C CA . LEU A 1 90 ? -3.249 -6.727 -9.050 1.00 90.31 90 LEU A CA 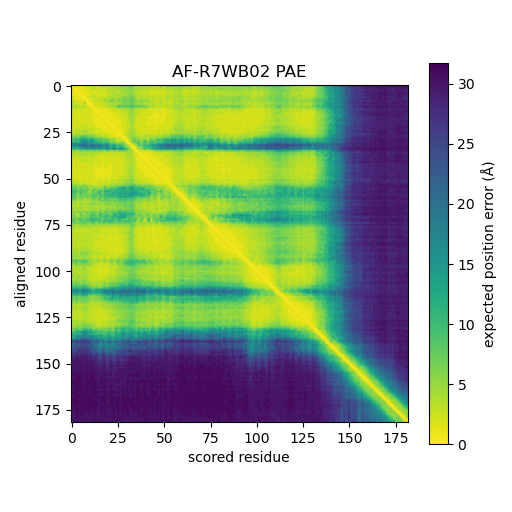1
ATOM 699 C C . LEU A 1 90 ? -4.580 -6.560 -9.803 1.00 90.31 90 LEU A C 1
ATOM 701 O O . LEU A 1 90 ? -5.637 -6.617 -9.171 1.00 90.31 90 LEU A O 1
ATOM 705 N N . GLY A 1 91 ? -4.557 -6.338 -11.121 1.00 92.12 91 GLY A N 1
ATOM 706 C CA . GLY A 1 91 ? -5.751 -6.085 -11.929 1.00 92.12 91 GLY A CA 1
ATOM 707 C C . GLY A 1 91 ? -6.503 -4.826 -11.495 1.00 92.12 91 GLY A C 1
ATOM 708 O O . GLY A 1 91 ? -7.733 -4.805 -11.533 1.00 92.12 91 GLY A O 1
ATOM 709 N N . TYR A 1 92 ? -5.782 -3.808 -11.011 1.00 90.94 92 TYR A N 1
ATOM 710 C CA . TYR A 1 92 ? -6.338 -2.574 -10.436 1.00 90.94 92 TYR A CA 1
ATOM 711 C C . TYR A 1 92 ? -7.252 -2.790 -9.209 1.00 90.94 92 TYR A C 1
ATOM 713 O O . TYR A 1 92 ? -7.929 -1.866 -8.761 1.00 90.94 92 TYR A O 1
ATOM 721 N N . GLN A 1 93 ? -7.253 -3.990 -8.615 1.00 91.19 93 GLN A N 1
ATOM 722 C CA . GLN A 1 93 ? -8.016 -4.311 -7.406 1.00 91.19 93 GLN A CA 1
ATOM 723 C C . GLN A 1 93 ? -7.176 -4.033 -6.154 1.00 91.19 93 GLN A C 1
ATOM 725 O O . GLN A 1 93 ? -6.669 -4.961 -5.515 1.00 91.19 93 GLN A O 1
ATOM 730 N N . LEU A 1 94 ? -7.016 -2.746 -5.831 1.00 88.81 94 LEU A N 1
ATOM 731 C CA . LEU A 1 94 ? -6.281 -2.264 -4.651 1.00 88.81 94 LEU A CA 1
ATOM 732 C C . LEU A 1 94 ? -7.110 -2.352 -3.356 1.00 88.81 94 LEU A C 1
ATOM 734 O O . LEU A 1 94 ? -6.567 -2.402 -2.262 1.00 88.81 94 LEU A O 1
ATOM 738 N N . GLY A 1 95 ? -8.435 -2.439 -3.462 1.00 85.19 95 GLY A N 1
ATOM 739 C CA . GLY A 1 95 ? -9.292 -2.622 -2.294 1.00 85.19 95 GLY A CA 1
ATOM 740 C C . GLY A 1 95 ? -9.205 -4.023 -1.680 1.00 85.19 95 GLY A C 1
ATOM 741 O O . GLY A 1 95 ? -8.789 -4.993 -2.314 1.00 85.19 95 GLY A O 1
ATOM 742 N N . GLY A 1 96 ? -9.658 -4.133 -0.434 1.00 83.88 96 GLY A N 1
ATOM 743 C CA . GLY A 1 96 ? -9.840 -5.402 0.268 1.00 83.88 96 GLY A CA 1
ATOM 744 C C . GLY A 1 96 ? -9.822 -5.200 1.782 1.00 83.88 96 GLY A C 1
ATOM 745 O O . GLY A 1 96 ? -9.103 -4.330 2.262 1.00 83.88 96 GLY A O 1
ATOM 746 N N . PRO A 1 97 ? -10.605 -5.951 2.569 1.00 85.25 97 PRO A N 1
ATOM 747 C CA . PRO A 1 97 ? -10.523 -5.842 4.017 1.00 85.25 97 PRO A CA 1
ATOM 748 C C . PRO A 1 97 ? -9.175 -6.387 4.510 1.00 85.25 97 PRO A C 1
ATOM 750 O O . PRO A 1 97 ? -8.779 -7.499 4.162 1.00 85.25 97 PRO A O 1
ATOM 753 N N . THR A 1 98 ? -8.474 -5.613 5.337 1.00 86.75 98 THR A N 1
ATOM 754 C CA . THR A 1 98 ? -7.280 -6.066 6.066 1.00 86.75 98 THR A CA 1
ATOM 755 C C . THR A 1 98 ? -7.581 -6.242 7.549 1.00 86.75 98 THR A C 1
ATOM 757 O O . THR A 1 98 ? -8.618 -5.793 8.044 1.00 86.75 98 THR A O 1
ATOM 760 N N . ALA A 1 99 ? -6.654 -6.853 8.292 1.00 85.94 99 ALA A N 1
ATOM 761 C CA . ALA A 1 99 ? -6.739 -6.913 9.750 1.00 85.94 99 ALA A CA 1
ATOM 762 C C . ALA A 1 99 ? -6.909 -5.509 10.366 1.00 85.94 99 ALA A C 1
ATOM 764 O O . ALA A 1 99 ? -7.724 -5.330 11.273 1.00 85.94 99 ALA A O 1
ATOM 765 N N . HIS A 1 100 ? -6.234 -4.496 9.810 1.00 86.88 100 HIS A N 1
ATOM 766 C CA . HIS A 1 100 ? -6.415 -3.102 10.210 1.00 86.88 100 HIS A CA 1
ATOM 767 C C . HIS A 1 100 ? -7.819 -2.557 9.898 1.00 86.88 100 HIS A C 1
ATOM 769 O O . HIS A 1 100 ? -8.400 -1.840 10.715 1.00 86.88 100 HIS A O 1
ATOM 775 N N . THR A 1 101 ? -8.415 -2.921 8.756 1.00 86.38 101 THR A N 1
ATOM 776 C CA . THR A 1 101 ? -9.804 -2.556 8.426 1.00 86.38 101 THR A CA 1
ATOM 777 C C . THR A 1 101 ? -10.787 -3.112 9.458 1.00 86.38 101 THR A C 1
ATOM 779 O O . THR A 1 101 ? -11.671 -2.386 9.915 1.00 86.38 101 THR A O 1
ATOM 782 N N . PHE A 1 102 ? -10.620 -4.373 9.870 1.00 86.81 102 PHE A N 1
ATOM 783 C CA . PHE A 1 102 ? -11.453 -4.980 10.911 1.00 86.81 102 PHE A CA 1
ATOM 784 C C . PHE A 1 102 ? -11.227 -4.330 12.275 1.00 86.81 102 PHE A C 1
ATOM 786 O O . PHE A 1 102 ? -12.196 -3.994 12.950 1.00 86.81 102 PHE A O 1
ATOM 793 N N . LEU A 1 103 ? -9.973 -4.077 12.660 1.00 87.38 103 LEU A N 1
ATOM 794 C CA . LEU A 1 103 ? -9.662 -3.343 13.886 1.00 87.38 103 LEU A CA 1
ATOM 795 C C . LEU A 1 103 ? -10.348 -1.972 13.895 1.00 87.38 103 LEU A C 1
ATOM 797 O O . LEU A 1 103 ? -11.040 -1.632 14.852 1.00 87.38 103 LEU A O 1
ATOM 801 N N . SER A 1 104 ? -10.213 -1.217 12.805 1.00 85.56 104 SER A N 1
ATOM 802 C CA . SER A 1 104 ? -10.860 0.084 12.639 1.00 85.56 104 SER A CA 1
ATOM 803 C C . SER A 1 104 ? -12.375 -0.032 12.779 1.00 85.56 104 SER A C 1
ATOM 805 O O . SER A 1 104 ? -12.993 0.793 13.446 1.00 85.56 104 SER A O 1
ATOM 807 N N . HIS A 1 105 ? -12.979 -1.076 12.204 1.00 86.44 105 HIS A N 1
ATOM 808 C CA . HIS A 1 105 ? -14.406 -1.350 12.330 1.00 86.44 105 HIS A CA 1
ATOM 809 C C . HIS A 1 105 ? -14.824 -1.622 13.783 1.00 86.44 105 HIS A C 1
ATOM 811 O O . HIS A 1 105 ? -15.740 -0.968 14.275 1.00 86.44 105 HIS A O 1
ATOM 817 N N . PHE A 1 106 ? -14.132 -2.506 14.506 1.00 84.06 106 PHE A N 1
ATOM 818 C CA . PHE A 1 106 ? -14.433 -2.792 15.914 1.00 84.06 106 PHE A CA 1
ATOM 819 C C . PHE A 1 106 ? -14.242 -1.561 16.810 1.00 84.06 106 PHE A C 1
ATOM 821 O O . PHE A 1 106 ? -15.060 -1.286 17.686 1.00 84.06 106 PHE A O 1
ATOM 828 N N . MET A 1 107 ? -13.209 -0.758 16.549 1.00 85.94 107 MET A N 1
ATOM 829 C CA . MET A 1 107 ? -12.906 0.453 17.317 1.00 85.94 107 MET A CA 1
ATOM 830 C C . MET A 1 107 ? -13.866 1.620 17.041 1.00 85.94 107 MET A C 1
ATOM 832 O O . MET A 1 107 ? -13.834 2.620 17.765 1.00 85.94 107 MET A O 1
ATOM 836 N N . ARG A 1 108 ? -14.745 1.533 16.030 1.00 83.75 108 ARG A N 1
ATOM 837 C CA . ARG A 1 108 ? -15.828 2.516 15.838 1.00 83.75 108 ARG A CA 1
ATOM 838 C C . ARG A 1 108 ? -16.883 2.448 16.935 1.00 83.75 108 ARG A C 1
ATOM 840 O O . ARG A 1 108 ? -17.496 3.472 17.202 1.00 83.75 108 ARG A O 1
ATOM 847 N N . TYR A 1 109 ? -17.064 1.281 17.548 1.00 83.69 109 TYR A N 1
ATOM 848 C CA . TYR A 1 109 ? -18.055 1.051 18.601 1.00 83.69 109 TYR A CA 1
ATOM 849 C C . TYR A 1 109 ? -17.474 1.183 20.014 1.00 83.69 109 TYR A C 1
ATOM 851 O O . TYR A 1 109 ? -18.222 1.194 20.985 1.00 83.69 109 TYR A O 1
ATOM 859 N N . ALA A 1 110 ? -16.148 1.280 20.137 1.00 81.19 110 ALA A N 1
ATOM 860 C CA . ALA A 1 110 ? -15.494 1.591 21.400 1.00 81.19 110 ALA A CA 1
ATOM 861 C C . ALA A 1 110 ? -15.600 3.099 21.691 1.00 81.19 110 ALA A C 1
ATOM 863 O O . ALA A 1 110 ? -15.320 3.921 20.814 1.00 81.19 110 ALA A O 1
ATOM 864 N N . GLU A 1 111 ? -15.950 3.466 22.924 1.00 80.00 111 GLU A N 1
ATOM 865 C CA . GLU A 1 111 ? -16.082 4.857 23.375 1.00 80.00 111 GLU A CA 1
ATOM 866 C C . GLU A 1 111 ? -15.224 5.130 24.624 1.00 80.00 111 GLU A C 1
ATOM 868 O O . GLU A 1 111 ? -14.822 4.213 25.339 1.00 80.00 111 GLU A O 1
ATOM 873 N N . GLY A 1 112 ? -14.929 6.407 24.885 1.00 78.75 112 GLY A N 1
ATOM 874 C CA . GLY A 1 112 ? -14.270 6.853 26.120 1.00 78.75 112 GLY A CA 1
ATOM 875 C C . GLY A 1 112 ? -12.767 6.555 26.230 1.00 78.75 112 GLY A C 1
ATOM 876 O O . GLY A 1 112 ? -12.066 6.371 25.232 1.00 78.75 112 GLY A O 1
ATOM 877 N N . GLU A 1 113 ? -12.260 6.545 27.470 1.00 74.19 113 GLU A N 1
ATOM 878 C CA . GLU A 1 113 ? -10.844 6.278 27.792 1.00 74.19 113 GLU A CA 1
ATOM 879 C C . GLU A 1 113 ? -10.370 4.881 27.374 1.00 74.19 113 GLU A C 1
ATOM 881 O O . GLU A 1 113 ? -9.174 4.656 27.188 1.00 74.19 113 GLU A O 1
ATOM 886 N N . ASP A 1 114 ? -11.292 3.936 27.217 1.00 77.06 114 ASP A N 1
ATOM 887 C CA . ASP A 1 114 ? -10.950 2.575 26.826 1.00 77.06 114 ASP A CA 1
ATOM 888 C C . ASP A 1 114 ? -10.444 2.542 25.385 1.00 77.06 114 ASP A C 1
ATOM 890 O O . ASP A 1 114 ? -9.440 1.894 25.098 1.00 77.06 114 ASP A O 1
ATOM 894 N N . LYS A 1 115 ? -11.032 3.334 24.481 1.00 83.06 115 LYS A N 1
ATOM 895 C CA . LYS A 1 115 ? -10.563 3.425 23.094 1.00 83.06 115 LYS A CA 1
ATOM 896 C C . LYS A 1 115 ? -9.128 3.940 23.001 1.00 83.06 115 LYS A C 1
ATOM 898 O O . LYS A 1 115 ? -8.341 3.396 22.232 1.00 83.06 115 LYS A O 1
ATOM 903 N N . THR A 1 116 ? -8.769 4.969 23.768 1.00 83.12 116 THR A N 1
ATOM 904 C CA . THR A 1 116 ? -7.426 5.572 23.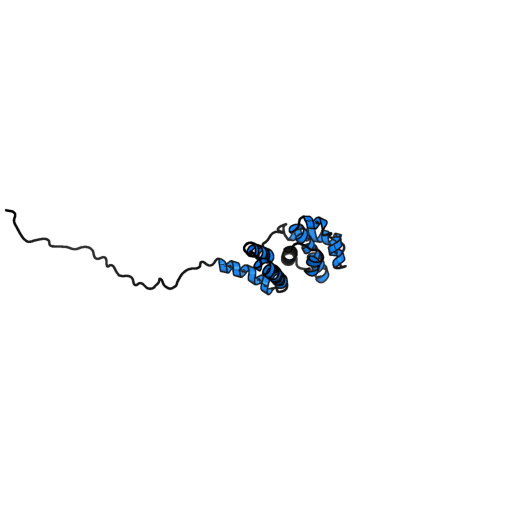702 1.00 83.12 116 THR A CA 1
ATOM 905 C C . THR A 1 116 ? -6.347 4.655 24.276 1.00 83.12 116 THR A C 1
ATOM 907 O O . THR A 1 116 ? -5.207 4.702 23.816 1.00 83.12 116 THR A O 1
ATOM 910 N N . LYS A 1 117 ? -6.701 3.784 25.229 1.00 86.00 117 LYS A N 1
ATOM 911 C CA . LYS A 1 117 ? -5.804 2.764 25.794 1.00 86.00 117 LYS A CA 1
ATOM 912 C C . LYS A 1 117 ? -5.714 1.519 24.903 1.00 86.00 117 LYS A C 1
ATOM 914 O O . LYS A 1 117 ? -4.623 0.990 24.703 1.00 86.00 117 LYS A O 1
ATOM 919 N N . ILE A 1 118 ? -6.840 1.058 24.356 1.00 86.31 118 ILE A N 1
ATOM 920 C 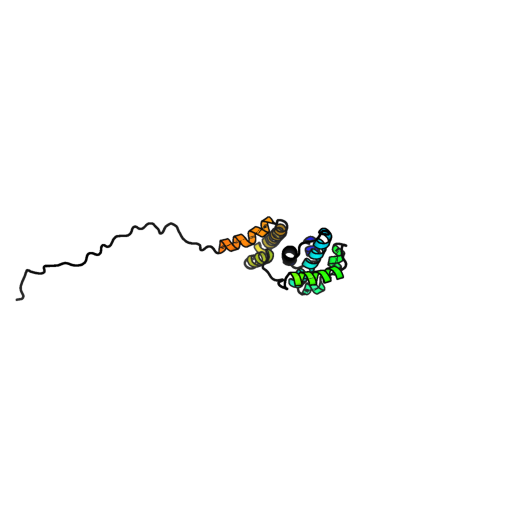CA . ILE A 1 118 ? -6.943 -0.199 23.599 1.00 86.31 118 ILE A CA 1
ATOM 921 C C . ILE A 1 118 ? -6.422 -0.043 22.171 1.00 86.31 118 ILE A C 1
ATOM 923 O O . ILE A 1 118 ? -5.695 -0.918 21.706 1.00 86.31 118 ILE A O 1
ATOM 927 N N . LEU A 1 119 ? -6.750 1.055 21.482 1.00 87.31 119 LEU A N 1
ATOM 928 C CA . LEU A 1 119 ? -6.393 1.259 20.076 1.00 87.31 119 LEU A CA 1
ATOM 929 C C . LEU A 1 119 ? -4.887 1.081 19.796 1.00 87.31 119 LEU A C 1
ATOM 931 O O . LEU A 1 119 ? -4.563 0.235 18.968 1.00 87.31 119 LEU A O 1
ATOM 935 N N . PRO A 1 120 ? -3.948 1.765 20.484 1.00 86.56 120 PRO A N 1
ATOM 936 C CA . PRO A 1 120 ? -2.521 1.611 20.187 1.00 86.56 120 PRO A CA 1
ATOM 937 C C . PRO A 1 120 ? -1.989 0.200 20.485 1.00 86.56 120 PRO A C 1
ATOM 939 O O . PRO A 1 120 ? -1.094 -0.283 19.791 1.00 86.56 120 PRO A O 1
ATOM 942 N N . LEU A 1 121 ? -2.539 -0.482 21.497 1.00 88.12 121 LEU A N 1
ATOM 943 C CA . LEU A 1 121 ? -2.173 -1.863 21.822 1.00 88.12 121 LEU A CA 1
ATOM 944 C C . LEU A 1 121 ? -2.673 -2.834 20.749 1.00 88.12 121 LEU A C 1
ATOM 946 O O . LEU A 1 121 ? -1.927 -3.705 20.305 1.00 88.12 121 LEU A O 1
ATOM 950 N N . ALA A 1 122 ? -3.920 -2.660 20.317 1.00 87.81 122 ALA A N 1
ATOM 951 C CA . ALA A 1 122 ? -4.545 -3.486 19.300 1.00 87.81 122 ALA A CA 1
ATOM 952 C C . ALA A 1 122 ? -3.899 -3.274 17.924 1.00 87.81 122 ALA A C 1
ATOM 954 O O . ALA A 1 122 ? -3.596 -4.260 17.257 1.00 87.81 122 ALA A O 1
ATOM 955 N N . THR A 1 123 ? -3.600 -2.029 17.534 1.00 86.56 123 THR A N 1
ATOM 956 C CA . THR A 1 123 ? -2.865 -1.718 16.296 1.00 86.56 123 THR A CA 1
ATOM 957 C C . THR A 1 123 ? -1.505 -2.400 16.301 1.00 86.56 123 THR A C 1
ATOM 959 O O . THR A 1 123 ? -1.194 -3.143 15.377 1.00 86.56 123 THR A O 1
ATOM 962 N N . ARG A 1 124 ? -0.737 -2.277 17.392 1.00 86.56 124 ARG A N 1
ATOM 963 C CA . ARG A 1 124 ? 0.567 -2.941 17.505 1.00 86.56 124 ARG A CA 1
ATOM 964 C C . ARG A 1 124 ? 0.466 -4.464 17.414 1.00 86.56 124 ARG A C 1
ATOM 966 O O . ARG A 1 124 ? 1.320 -5.087 16.790 1.00 86.56 124 ARG A O 1
ATOM 973 N N . LEU A 1 125 ? -0.542 -5.070 18.040 1.00 86.94 125 LEU A N 1
ATOM 974 C CA . LEU A 1 125 ? -0.760 -6.517 17.969 1.00 86.94 125 LEU A CA 1
ATOM 975 C C . LEU A 1 125 ? -1.080 -6.957 16.534 1.00 86.94 125 LEU A C 1
ATOM 977 O O . LEU A 1 125 ? -0.546 -7.955 16.049 1.00 86.94 125 LEU A O 1
ATOM 981 N N . VAL A 1 126 ? -1.926 -6.190 15.852 1.00 88.19 126 VAL A N 1
ATOM 982 C CA . VAL A 1 126 ? -2.314 -6.414 14.460 1.00 88.19 126 VAL A CA 1
ATOM 983 C C . VAL A 1 126 ? -1.110 -6.241 13.524 1.00 88.19 126 VAL A C 1
ATOM 985 O O . VAL A 1 126 ? -0.889 -7.104 12.678 1.00 88.19 126 VAL A O 1
ATOM 988 N N . ASP A 1 127 ? -0.251 -5.244 13.731 1.00 87.06 127 ASP A N 1
ATOM 989 C CA . ASP A 1 127 ? 0.997 -5.076 12.972 1.00 87.06 127 ASP A CA 1
ATOM 990 C C . ASP A 1 127 ? 1.972 -6.237 13.200 1.00 87.06 127 ASP A C 1
ATOM 992 O O . ASP A 1 127 ? 2.558 -6.770 12.258 1.00 87.06 127 ASP A O 1
ATOM 996 N N . GLN A 1 128 ? 2.121 -6.688 14.449 1.00 84.44 128 GLN A N 1
ATOM 997 C CA . GLN A 1 128 ? 2.970 -7.835 14.781 1.00 84.44 128 GLN A CA 1
ATOM 998 C C . GLN A 1 128 ? 2.451 -9.142 14.175 1.00 84.44 128 GLN A C 1
ATOM 1000 O O . GLN A 1 128 ? 3.251 -10.015 13.833 1.00 84.44 128 GLN A O 1
ATOM 1005 N N . SER A 1 129 ? 1.133 -9.273 14.000 1.00 85.19 129 SER A N 1
ATOM 1006 C CA . SER A 1 129 ? 0.529 -10.447 13.367 1.00 85.19 129 SER A CA 1
ATOM 1007 C C . SER A 1 129 ? 0.956 -10.622 11.904 1.00 85.19 129 SER A C 1
ATOM 1009 O O . SER A 1 129 ? 1.047 -11.755 11.441 1.00 85.19 129 SER A O 1
ATOM 1011 N N . LEU A 1 130 ? 1.326 -9.538 11.206 1.00 82.69 130 LEU A N 1
ATOM 1012 C CA . LEU A 1 130 ? 1.813 -9.589 9.821 1.00 82.69 13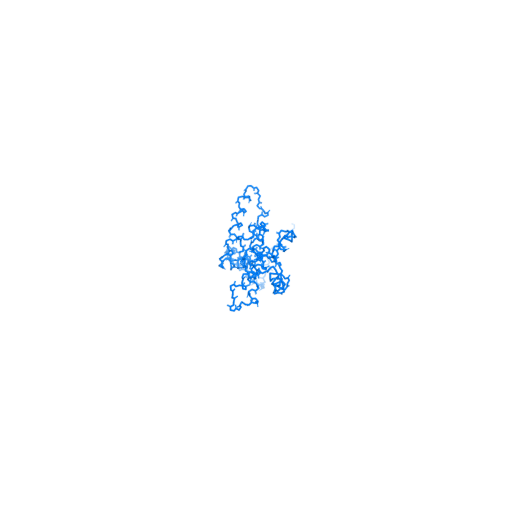0 LEU A CA 1
ATOM 1013 C C . LEU A 1 130 ? 3.147 -10.334 9.681 1.00 82.69 130 LEU A C 1
ATOM 1015 O O . LEU A 1 130 ? 3.441 -10.885 8.625 1.00 82.69 130 LEU A O 1
ATOM 1019 N N . LEU A 1 131 ? 3.964 -10.366 10.739 1.00 79.56 131 LEU A N 1
ATOM 1020 C CA . LEU A 1 131 ? 5.249 -11.074 10.738 1.00 79.56 131 LEU A CA 1
ATOM 1021 C C . LEU A 1 131 ? 5.082 -12.586 10.914 1.00 79.56 131 LEU A C 1
ATOM 1023 O O . LEU A 1 131 ? 6.003 -13.349 10.620 1.00 79.56 131 LEU A O 1
ATOM 1027 N N . ASN A 1 132 ? 3.928 -13.027 11.415 1.00 75.81 132 ASN A N 1
ATOM 1028 C CA . ASN A 1 132 ? 3.652 -14.428 11.663 1.00 75.81 132 ASN A CA 1
ATOM 1029 C C . ASN A 1 132 ? 2.624 -14.943 10.655 1.00 75.81 132 ASN A C 1
ATOM 1031 O O . ASN A 1 132 ? 1.420 -14.753 10.812 1.00 75.81 132 ASN A O 1
ATOM 1035 N N . TYR A 1 133 ? 3.101 -15.684 9.656 1.00 66.31 133 TYR A N 1
ATOM 1036 C CA . TYR A 1 133 ? 2.261 -16.286 8.615 1.00 66.31 133 TYR A CA 1
ATOM 1037 C C . TYR A 1 133 ? 1.134 -17.181 9.170 1.00 66.31 133 TYR A C 1
ATOM 1039 O O . TYR A 1 133 ? 0.114 -17.388 8.513 1.00 66.31 133 TYR A O 1
ATOM 1047 N N . THR A 1 134 ? 1.272 -17.681 10.402 1.00 61.81 134 THR A N 1
ATOM 1048 C CA . THR A 1 134 ? 0.216 -18.435 11.094 1.00 61.81 134 THR A CA 1
ATOM 1049 C C . THR A 1 134 ? -1.036 -17.581 11.317 1.00 61.81 134 THR A C 1
ATOM 1051 O O . THR A 1 134 ? -2.147 -18.086 11.191 1.00 61.81 134 THR A O 1
ATOM 1054 N N . CYS A 1 135 ? -0.881 -16.281 11.580 1.00 59.50 135 CYS A N 1
ATOM 1055 C CA . CYS A 1 135 ? -1.984 -15.355 11.833 1.00 59.50 135 CYS A CA 1
ATOM 1056 C C . CYS A 1 135 ? -2.792 -15.028 10.566 1.00 59.50 135 CYS A C 1
ATOM 1058 O O . CYS A 1 135 ? -3.998 -14.807 10.659 1.00 59.50 135 CYS A O 1
ATOM 1060 N N . LEU A 1 136 ? -2.176 -15.096 9.378 1.00 56.25 136 LEU A N 1
ATOM 1061 C CA . LEU A 1 136 ? -2.865 -14.903 8.093 1.00 56.25 136 LEU A CA 1
ATOM 1062 C C . LEU A 1 136 ? -3.885 -16.018 7.794 1.00 56.25 136 LEU A C 1
ATOM 1064 O O . LEU A 1 136 ? -4.876 -15.782 7.108 1.00 56.25 136 LEU A O 1
ATOM 1068 N N . ARG A 1 137 ? -3.687 -17.225 8.348 1.00 54.44 137 ARG A N 1
ATOM 1069 C CA . ARG A 1 137 ? -4.623 -18.358 8.207 1.00 54.44 137 ARG A CA 1
ATOM 1070 C C . ARG A 1 137 ? -5.838 -18.276 9.132 1.00 54.44 137 ARG A C 1
ATOM 1072 O O . ARG A 1 137 ? -6.826 -18.959 8.881 1.00 54.44 137 ARG A O 1
ATOM 1079 N N . ILE A 1 138 ? -5.763 -17.476 10.195 1.00 53.62 138 ILE A N 1
ATOM 1080 C CA . ILE A 1 138 ? -6.806 -17.399 11.230 1.00 53.62 138 ILE A CA 1
ATOM 1081 C C . ILE A 1 138 ? -7.953 -16.468 10.787 1.00 53.62 138 ILE A C 1
ATOM 1083 O O . ILE A 1 138 ? -9.095 -16.677 11.187 1.00 53.62 138 ILE A O 1
ATOM 1087 N N . LEU A 1 139 ? -7.693 -15.499 9.898 1.00 55.12 139 LEU A N 1
ATOM 1088 C CA . LEU A 1 139 ? -8.684 -14.497 9.476 1.00 55.12 139 LEU A CA 1
ATOM 1089 C C . LEU A 1 139 ? -9.781 -14.995 8.501 1.00 55.12 139 LEU A C 1
ATOM 1091 O O . LEU A 1 139 ? -10.908 -14.528 8.639 1.00 55.12 139 LEU A O 1
ATOM 1095 N N . PRO A 1 140 ? -9.540 -15.931 7.555 1.00 49.09 140 PRO A N 1
ATOM 1096 C CA . PRO A 1 140 ? -10.618 -16.463 6.707 1.00 49.09 140 PRO A CA 1
ATOM 1097 C C . PRO A 1 140 ? -11.434 -17.575 7.382 1.00 49.09 140 PRO A C 1
ATOM 1099 O O . PRO A 1 140 ? -12.645 -17.658 7.193 1.00 49.09 140 PRO A O 1
ATOM 1102 N N . ALA A 1 141 ? -10.784 -18.434 8.176 1.00 40.19 141 ALA A N 1
ATOM 1103 C CA . ALA A 1 141 ? -11.425 -19.612 8.763 1.00 40.19 141 ALA A CA 1
ATOM 1104 C C . ALA A 1 141 ? -12.452 -19.249 9.847 1.00 40.19 141 ALA A C 1
ATOM 1106 O O . ALA A 1 141 ? -13.519 -19.850 9.897 1.00 40.19 141 ALA A O 1
ATOM 1107 N N . LEU A 1 142 ? -12.175 -18.222 10.657 1.00 45.84 142 LEU A N 1
ATOM 110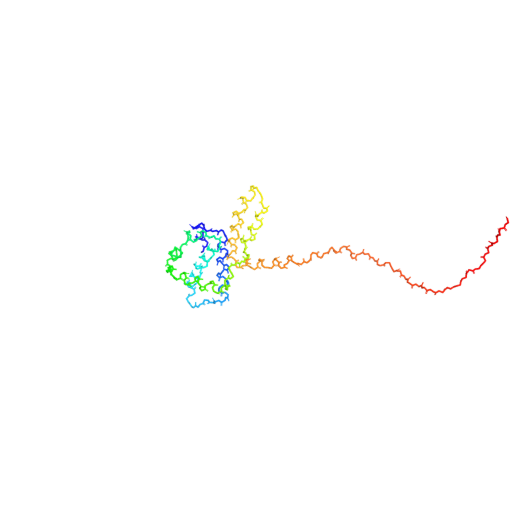8 C CA . LEU A 1 142 ? -13.100 -17.781 11.704 1.00 45.84 142 LEU A CA 1
ATOM 1109 C C . LEU A 1 142 ? -14.353 -17.093 11.131 1.00 45.84 142 LEU A C 1
ATOM 1111 O O . LEU A 1 142 ? -15.429 -17.179 11.713 1.00 45.84 142 LEU A O 1
ATOM 1115 N N . VAL A 1 143 ? -14.232 -16.439 9.969 1.00 49.06 143 VAL A N 1
ATOM 1116 C CA . VAL A 1 143 ? -15.381 -15.852 9.257 1.00 49.06 143 VAL A CA 1
ATOM 1117 C C . VAL A 1 143 ? -16.236 -16.944 8.607 1.00 49.06 143 VAL A C 1
ATOM 1119 O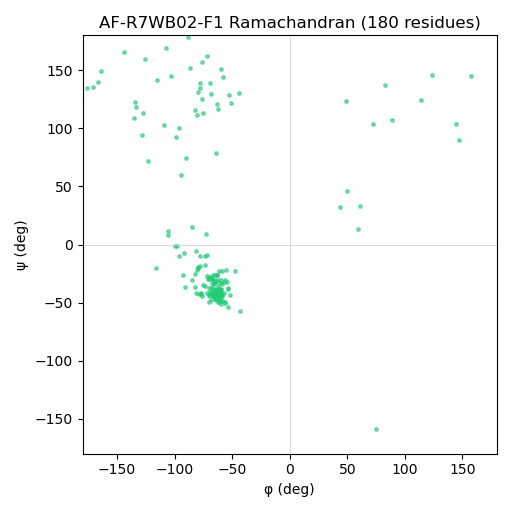 O . VAL A 1 143 ? -17.456 -16.833 8.617 1.00 49.06 143 VAL A O 1
ATOM 1122 N N . ALA A 1 144 ? -15.623 -18.024 8.109 1.00 43.94 144 ALA A N 1
ATOM 1123 C CA . ALA A 1 144 ? -16.352 -19.178 7.578 1.00 43.94 144 ALA A CA 1
ATOM 1124 C C . ALA A 1 144 ? -17.073 -19.992 8.671 1.00 43.94 144 ALA A C 1
ATOM 1126 O O . ALA A 1 144 ? -18.118 -20.578 8.410 1.00 43.94 144 ALA A O 1
ATOM 1127 N N . GLU A 1 145 ? -16.548 -20.011 9.898 1.00 42.28 145 GLU A N 1
ATOM 1128 C CA . GLU A 1 145 ? -17.192 -20.676 11.041 1.00 42.28 145 GLU A CA 1
ATOM 1129 C C . GLU A 1 145 ? -18.309 -19.819 11.673 1.00 42.28 145 GLU A C 1
ATOM 1131 O O . GLU A 1 145 ? -19.237 -20.347 12.281 1.00 42.28 145 GLU A O 1
ATOM 1136 N N . GLY A 1 146 ? -18.271 -18.496 11.470 1.00 44.34 146 GLY A N 1
ATOM 1137 C CA . GLY A 1 146 ? -19.315 -17.561 11.902 1.00 44.34 146 GLY A CA 1
ATOM 1138 C C . GLY A 1 146 ? -20.627 -17.635 11.110 1.00 44.34 146 GLY A C 1
ATOM 1139 O O . GLY A 1 146 ? -21.602 -17.016 11.533 1.00 44.34 146 GLY A O 1
ATOM 1140 N N . ASP A 1 147 ? -20.658 -18.389 10.005 1.00 44.62 147 ASP A N 1
ATOM 1141 C CA . ASP A 1 147 ? -21.841 -18.599 9.153 1.00 44.62 147 ASP A CA 1
ATOM 1142 C C . ASP A 1 147 ? -22.466 -19.999 9.331 1.00 44.62 147 ASP A C 1
ATOM 1144 O O . ASP A 1 147 ? -23.340 -20.409 8.567 1.00 44.62 147 ASP A O 1
ATOM 1148 N N . LEU A 1 148 ? -22.052 -20.756 10.359 1.00 35.75 148 LEU A N 1
ATOM 1149 C CA . LEU A 1 148 ? -22.803 -21.941 10.769 1.00 35.75 148 LEU A CA 1
ATOM 1150 C C . LEU A 1 148 ? -24.048 -21.483 11.547 1.00 35.75 148 LEU A C 1
ATOM 1152 O O . LEU A 1 148 ? -23.909 -20.753 12.537 1.00 35.75 148 LEU A O 1
ATOM 1156 N N . PRO A 1 149 ? -25.267 -21.902 11.155 1.00 37.28 149 PRO A N 1
ATOM 1157 C CA . PRO A 1 149 ? -26.454 -21.635 11.946 1.00 37.28 149 PRO A CA 1
ATOM 1158 C C . PRO A 1 149 ? -26.204 -22.119 13.373 1.00 37.28 149 PRO A C 1
ATOM 1160 O O . PRO A 1 149 ? -25.800 -23.263 13.593 1.00 37.28 149 PRO A O 1
ATOM 1163 N N . ARG A 1 150 ? -26.456 -21.247 14.354 1.00 44.41 150 ARG A N 1
ATOM 1164 C CA . ARG A 1 150 ? -26.687 -21.667 15.739 1.00 44.41 150 ARG A CA 1
ATOM 1165 C C . ARG A 1 150 ? -27.969 -22.503 15.754 1.00 44.41 150 ARG A C 1
ATOM 1167 O O . ARG A 1 150 ? -29.038 -21.999 16.075 1.00 44.41 150 ARG A O 1
ATOM 1174 N N . GLU A 1 151 ? -27.864 -23.758 15.349 1.00 40.06 151 GLU A N 1
ATOM 1175 C CA . GLU A 1 151 ? -28.908 -24.770 15.449 1.00 40.06 151 GLU A CA 1
ATOM 1176 C C . GLU A 1 151 ? -28.560 -25.579 16.701 1.00 40.06 151 GLU A C 1
ATOM 1178 O O . GLU A 1 151 ? -27.569 -26.297 16.751 1.00 40.06 151 GLU A O 1
ATOM 1183 N N . ALA A 1 152 ? -29.112 -25.203 17.847 1.00 43.25 152 ALA A N 1
ATOM 1184 C CA . ALA A 1 152 ? -30.445 -25.540 18.337 1.00 43.25 152 ALA A CA 1
ATOM 1185 C C . ALA A 1 152 ? -30.235 -26.417 19.577 1.00 43.25 152 ALA A C 1
ATOM 1187 O O . ALA A 1 152 ? -29.522 -27.418 19.537 1.00 43.25 152 ALA A O 1
ATOM 1188 N N . ASP A 1 153 ? -30.815 -25.982 20.693 1.00 40.03 153 ASP A N 1
ATOM 1189 C CA . ASP A 1 153 ? -30.805 -26.689 21.970 1.00 40.03 153 ASP A CA 1
ATOM 1190 C C . ASP A 1 153 ? -31.083 -28.195 21.803 1.00 40.03 153 ASP A C 1
ATOM 1192 O O . ASP A 1 153 ? -32.110 -28.564 21.221 1.00 40.03 153 ASP A O 1
ATOM 1196 N N . PRO A 1 154 ? -30.270 -29.091 22.393 1.00 41.25 154 PRO A N 1
ATOM 1197 C CA . PRO A 1 154 ? -30.566 -30.522 22.413 1.00 41.25 154 PRO A CA 1
ATOM 1198 C C . PRO A 1 154 ? -31.725 -30.900 23.363 1.00 41.25 154 PRO A C 1
ATOM 1200 O O . PRO A 1 154 ? -31.977 -32.084 23.587 1.00 41.25 154 PRO A O 1
ATOM 1203 N N . GLU A 1 155 ? -32.462 -29.934 23.923 1.00 41.19 155 GLU A N 1
ATOM 1204 C CA . GLU A 1 155 ? -33.451 -30.171 24.984 1.00 41.19 155 GLU A CA 1
ATOM 1205 C C . GLU A 1 155 ? -34.915 -30.285 24.502 1.00 41.19 155 GLU A C 1
ATOM 1207 O O . GLU A 1 155 ? -35.802 -30.597 25.295 1.00 41.19 155 GLU A O 1
ATOM 1212 N N . SER A 1 156 ? -35.211 -30.142 23.201 1.00 42.97 156 SER A N 1
ATOM 1213 C CA . SER A 1 156 ? -36.596 -30.307 22.701 1.00 42.97 156 SER A CA 1
ATOM 1214 C C . SER A 1 156 ? -36.960 -31.732 22.237 1.00 42.97 156 SER A C 1
ATOM 1216 O O . SER A 1 156 ? -38.134 -32.035 22.023 1.00 42.97 156 SER A O 1
ATOM 1218 N N . ALA A 1 157 ? -35.999 -32.663 22.175 1.00 38.75 157 ALA A N 1
ATOM 1219 C CA . ALA A 1 157 ? -36.207 -34.023 21.656 1.00 38.75 157 ALA A CA 1
ATOM 1220 C C . ALA A 1 157 ? -36.754 -35.049 22.679 1.00 38.75 157 ALA A C 1
ATOM 1222 O O . ALA A 1 157 ? -36.705 -36.256 22.440 1.00 38.75 157 ALA A O 1
ATOM 1223 N N . ARG A 1 158 ? -37.291 -34.609 23.826 1.00 40.28 158 ARG A N 1
ATOM 1224 C CA . ARG A 1 158 ? -37.924 -35.494 24.823 1.00 40.28 158 ARG A CA 1
ATOM 1225 C C . ARG A 1 158 ? -39.367 -35.094 25.119 1.00 40.28 158 ARG A C 1
ATOM 1227 O O . ARG A 1 158 ? -39.689 -34.663 26.221 1.00 40.28 158 ARG A O 1
ATOM 1234 N N . ARG A 1 159 ? -40.270 -35.326 24.167 1.00 35.09 159 ARG A N 1
ATOM 1235 C CA . ARG A 1 159 ? -41.666 -35.656 24.496 1.00 35.09 159 ARG A CA 1
ATOM 1236 C C . ARG A 1 159 ? -42.129 -36.834 23.636 1.00 35.09 159 ARG A C 1
ATOM 1238 O O . ARG A 1 159 ? -42.039 -36.745 22.414 1.00 35.09 159 ARG A O 1
ATOM 1245 N N . PRO A 1 160 ? -42.590 -37.942 24.239 1.00 35.53 160 PRO A N 1
ATOM 1246 C CA . PRO A 1 160 ? -43.105 -39.070 23.481 1.00 35.53 160 PRO A CA 1
ATOM 1247 C C . PRO A 1 160 ? -44.437 -38.708 22.812 1.00 35.53 160 PRO A C 1
ATOM 1249 O O . PRO A 1 160 ? -45.293 -38.050 23.407 1.00 35.53 160 PRO A O 1
ATOM 1252 N N . ARG A 1 161 ? -44.585 -39.163 21.562 1.00 32.50 161 ARG A N 1
ATOM 1253 C CA . ARG A 1 161 ? -45.843 -39.224 20.810 1.00 32.50 161 ARG A CA 1
ATOM 1254 C C . ARG A 1 161 ? -46.904 -39.933 21.654 1.00 32.50 161 ARG A C 1
ATOM 1256 O O . ARG A 1 161 ? -46.719 -41.092 22.012 1.00 32.50 161 ARG A O 1
ATOM 1263 N N . VAL A 1 162 ? -48.019 -39.258 21.916 1.00 38.19 162 VAL A N 1
ATOM 1264 C CA . VAL A 1 162 ? -49.272 -39.932 22.263 1.00 38.19 162 VAL A CA 1
ATOM 1265 C C . VAL A 1 162 ? -49.877 -40.394 20.944 1.00 38.19 162 VAL A C 1
ATOM 1267 O O . VAL A 1 162 ? -50.234 -39.575 20.099 1.00 38.19 162 VAL A O 1
ATOM 1270 N N . GLU A 1 163 ? -49.907 -41.707 20.743 1.00 37.72 163 GLU A N 1
ATOM 1271 C CA . GLU A 1 163 ? -50.606 -42.344 19.634 1.00 37.72 163 GLU A CA 1
ATOM 1272 C C . GLU A 1 163 ? -52.104 -42.036 19.747 1.00 37.72 163 GLU A C 1
ATOM 1274 O O . GLU A 1 163 ? -52.759 -42.429 20.711 1.00 37.72 163 GLU A O 1
ATOM 1279 N N . GLN A 1 164 ? -52.656 -41.316 18.770 1.00 36.91 164 GLN A N 1
ATOM 1280 C CA . GLN A 1 164 ? -54.090 -41.347 18.509 1.00 36.91 164 GLN A CA 1
ATOM 1281 C C . GLN A 1 164 ? -54.323 -42.348 17.385 1.00 36.91 164 GLN A C 1
ATOM 1283 O O . GLN A 1 164 ? -54.071 -42.067 16.213 1.00 36.91 164 GLN A O 1
ATOM 1288 N N . GLY A 1 165 ? -54.749 -43.543 17.795 1.00 34.38 165 GLY A N 1
ATOM 1289 C CA . GLY A 1 165 ? -55.300 -44.560 16.919 1.00 34.38 165 GLY A CA 1
ATOM 1290 C C . GLY A 1 165 ? -56.584 -44.046 16.280 1.00 34.38 165 GLY A C 1
ATOM 1291 O O . GLY A 1 165 ? -57.538 -43.666 16.956 1.00 34.38 165 GLY A O 1
ATOM 1292 N N . ILE A 1 166 ? -56.560 -44.020 14.959 1.00 35.25 166 ILE A N 1
ATOM 1293 C CA . ILE A 1 166 ? -57.724 -43.971 14.089 1.00 35.25 166 ILE A CA 1
ATOM 1294 C C . ILE A 1 166 ? -58.319 -45.377 14.117 1.00 35.25 166 ILE A C 1
ATOM 1296 O O . ILE A 1 166 ? -57.686 -46.300 13.613 1.00 35.25 166 ILE A O 1
ATOM 1300 N N . ASP A 1 167 ? -59.509 -45.532 14.687 1.00 35.22 167 ASP A N 1
ATOM 1301 C CA . ASP A 1 167 ? -60.389 -46.629 14.299 1.00 35.22 167 ASP A CA 1
ATOM 1302 C C . ASP A 1 167 ? -61.798 -46.067 14.141 1.00 35.22 167 ASP A C 1
ATOM 1304 O O . ASP A 1 167 ? -62.431 -45.579 15.082 1.00 35.22 167 ASP A O 1
ATOM 1308 N N . GLY A 1 168 ? -62.211 -45.999 12.884 1.00 34.12 168 GLY A N 1
ATOM 1309 C CA . GLY A 1 168 ? -63.508 -45.531 12.455 1.00 34.12 168 GLY A CA 1
ATOM 1310 C C . GLY A 1 168 ? -64.254 -46.683 11.808 1.00 34.12 168 GLY A C 1
ATOM 1311 O O . GLY A 1 168 ? -63.675 -47.421 11.019 1.00 34.12 168 GLY A O 1
ATOM 1312 N N . ALA A 1 169 ? -65.555 -46.695 12.092 1.00 35.34 169 ALA A N 1
ATOM 1313 C CA . ALA A 1 169 ? -66.614 -47.506 11.500 1.00 35.34 169 ALA A CA 1
ATOM 1314 C C . ALA A 1 169 ? -66.877 -48.870 12.159 1.00 35.34 169 ALA A C 1
ATOM 1316 O O . ALA A 1 169 ? -66.116 -49.819 12.031 1.00 35.34 169 ALA A O 1
ATOM 1317 N N . ASP A 1 170 ? -68.015 -48.903 12.863 1.00 32.94 170 ASP A N 1
ATOM 1318 C CA . ASP A 1 170 ? -69.109 -49.888 12.768 1.00 32.94 170 ASP A CA 1
ATOM 1319 C C . ASP A 1 170 ? -69.662 -50.097 14.186 1.00 32.94 170 ASP A C 1
ATOM 1321 O O . ASP A 1 170 ? -69.007 -50.641 15.061 1.00 32.94 170 ASP A O 1
ATOM 1325 N N . GLY A 1 171 ? -70.808 -49.546 14.573 1.00 32.34 171 GLY A N 1
ATOM 1326 C CA . GLY A 1 171 ? -72.123 -49.810 14.014 1.00 32.34 171 GLY A CA 1
ATOM 1327 C C . GLY A 1 171 ? -73.029 -50.261 15.172 1.00 32.34 171 GLY A C 1
ATOM 1328 O O . GLY A 1 171 ? -72.579 -50.942 16.084 1.00 32.34 171 GLY A O 1
ATOM 1329 N N . LEU A 1 172 ? -74.311 -49.891 15.106 1.00 34.34 172 LEU A N 1
ATOM 1330 C CA . LEU A 1 172 ? -75.427 -50.449 15.890 1.00 34.34 172 LEU A CA 1
ATOM 1331 C C . LEU A 1 172 ? -75.537 -50.127 17.401 1.00 34.34 172 LEU A C 1
ATOM 1333 O O . LEU A 1 172 ? -74.960 -50.791 18.248 1.00 34.34 172 LEU A O 1
ATOM 1337 N N . GLN A 1 173 ? -76.464 -49.210 17.720 1.00 41.75 173 GLN A N 1
ATOM 1338 C CA . GLN A 1 173 ? -77.758 -49.472 18.399 1.00 41.75 173 GLN A CA 1
ATOM 1339 C C . GLN A 1 173 ? -78.184 -48.303 19.304 1.00 41.75 173 GLN A C 1
ATOM 1341 O O . GLN A 1 173 ? -77.931 -48.265 20.502 1.00 41.75 173 GLN A O 1
ATOM 1346 N N . LEU A 1 174 ? -78.933 -47.375 18.705 1.00 39.06 174 LEU A N 1
ATOM 1347 C CA . LEU A 1 174 ? -79.984 -46.627 19.389 1.00 39.06 174 LEU A CA 1
ATOM 1348 C C . LEU A 1 174 ? -81.230 -47.513 19.394 1.00 39.06 174 LEU A C 1
ATOM 1350 O O . LEU A 1 174 ? -81.745 -47.798 18.317 1.00 39.06 174 LEU A O 1
ATOM 1354 N N . LEU A 1 175 ? -81.707 -47.935 20.569 1.00 36.78 175 LEU A N 1
ATOM 1355 C CA . LEU A 1 175 ? -83.119 -48.251 20.821 1.00 36.78 175 LEU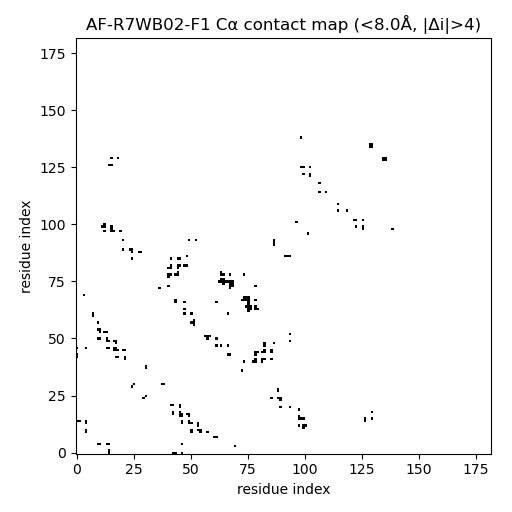 A CA 1
ATOM 1356 C C . LEU A 1 175 ? -83.378 -48.484 22.320 1.00 36.78 175 LEU A C 1
ATOM 1358 O O . LEU A 1 175 ? -82.695 -49.286 22.951 1.00 36.78 175 LEU A O 1
ATOM 1362 N N . ARG A 1 176 ? -84.484 -47.877 22.784 1.00 35.59 176 ARG A N 1
ATOM 1363 C CA . ARG A 1 176 ? -85.175 -47.993 24.090 1.00 35.59 176 ARG A CA 1
ATOM 1364 C C . ARG A 1 176 ? -84.601 -47.138 25.218 1.00 35.59 176 ARG A C 1
ATOM 1366 O O . ARG A 1 176 ? -83.399 -47.109 25.403 1.00 35.59 176 ARG A O 1
ATOM 1373 N N . HIS A 1 177 ? -85.375 -46.465 26.060 1.00 37.91 177 HIS A N 1
ATOM 1374 C CA . HIS A 1 177 ? -86.811 -46.201 26.292 1.00 37.91 177 HIS A CA 1
ATOM 1375 C C . HIS A 1 177 ? -86.754 -45.014 27.304 1.00 37.91 177 HIS A C 1
ATOM 1377 O O . HIS A 1 177 ? -85.787 -44.927 28.054 1.00 37.91 177 HIS A O 1
ATOM 1383 N N . ASP A 1 178 ? -87.559 -43.955 27.291 1.00 40.72 178 ASP A N 1
ATOM 1384 C CA . ASP A 1 178 ? -88.986 -43.845 27.614 1.00 40.72 178 ASP A CA 1
ATOM 1385 C C . ASP A 1 178 ? -89.392 -42.375 27.313 1.00 40.72 178 ASP A C 1
ATOM 1387 O O . ASP A 1 178 ? -88.595 -41.462 27.515 1.00 40.72 178 ASP A O 1
ATOM 1391 N N . SER A 1 179 ? -90.517 -42.079 26.645 1.00 41.69 179 SER A N 1
ATOM 1392 C CA . SER A 1 179 ? -91.862 -41.913 27.243 1.00 41.69 179 SER A CA 1
ATOM 1393 C C . SER A 1 179 ? -91.858 -40.976 28.467 1.00 41.69 179 SER A C 1
ATOM 1395 O O . SER A 1 179 ? -91.155 -41.238 29.427 1.00 41.69 179 SER A O 1
ATOM 1397 N N . LEU A 1 180 ? -92.617 -39.882 28.583 1.00 40.81 180 LEU A N 1
ATOM 1398 C CA . LEU A 1 180 ? -93.821 -39.379 27.918 1.00 40.81 180 LEU A CA 1
ATOM 1399 C C . LEU A 1 180 ? -93.947 -37.873 28.245 1.00 40.81 180 LEU A C 1
ATOM 1401 O O . LEU A 1 180 ? -93.593 -37.445 29.341 1.00 40.81 180 LEU A O 1
ATOM 1405 N N . ARG A 1 181 ? -94.525 -37.089 27.325 1.00 39.34 181 ARG A N 1
ATOM 1406 C CA . ARG A 1 181 ? -95.267 -35.866 27.672 1.00 39.34 181 ARG A CA 1
ATOM 1407 C C . ARG A 1 181 ? -96.667 -36.273 28.135 1.00 39.34 181 ARG A C 1
ATOM 1409 O O . ARG A 1 181 ? -97.349 -36.977 27.392 1.00 39.34 181 ARG A O 1
ATOM 1416 N N . ALA A 1 182 ? -97.090 -35.741 29.273 1.00 45.72 182 ALA A N 1
ATOM 1417 C CA . ALA A 1 182 ? -98.431 -35.211 29.509 1.00 45.72 182 ALA A CA 1
ATOM 1418 C C . ALA A 1 182 ? -98.301 -34.099 30.554 1.00 45.72 182 ALA A C 1
ATOM 1420 O O . ALA A 1 182 ? -97.616 -34.351 31.570 1.00 45.72 182 ALA A O 1
#

Mean predicted aligned error: 14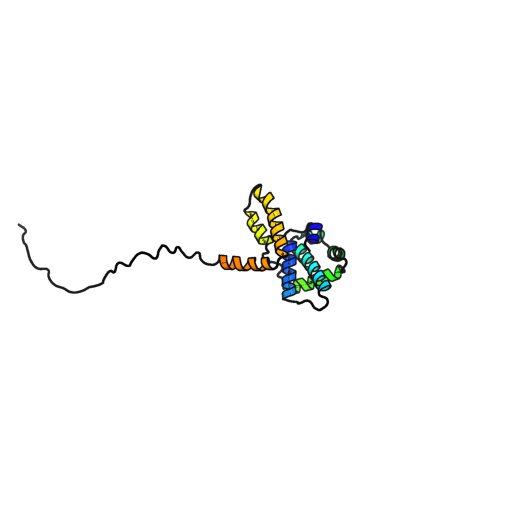.34 Å

Solvent-accessible surface area (backbone atoms only — not comparable to full-atom values): 11293 Å² total; per-residue (Å²): 109,67,68,59,44,64,78,66,73,52,58,85,56,21,62,54,45,16,52,54,46,42,56,52,41,45,72,78,50,71,79,60,97,64,45,71,62,53,49,50,47,47,49,49,14,23,41,52,54,22,32,50,68,73,31,81,62,28,71,80,75,53,51,52,51,55,60,19,55,76,67,74,75,55,52,28,65,59,32,50,55,43,32,55,55,47,42,58,69,49,69,73,58,82,75,75,90,41,74,57,53,52,50,54,56,58,53,68,76,47,64,72,74,58,37,72,60,44,47,63,55,52,50,52,52,55,59,55,38,72,79,37,72,71,53,68,60,52,65,61,54,56,57,64,58,68,72,57,78,91,76,69,78,88,76,75,85,80,70,84,84,79,84,79,81,85,82,81,89,84,82,90,83,93,79,89,85,79,89,80,94,130

Foldseek 3Di:
DVVVCVVLVADLCLLQLLLVLLVLLCVQDPDPPVNVLVSLLSSLLSSLLSRVVPDVCCVVSDQLQVSCVVVVRDHSVSSVVSNVVSCVSVVVCSDDDGQVNVLVVVLVPDDDPCSVVVVVVSSVVSSVLSVPPVSVVVVPVVVVVVPDPPDDDPPPPDDDDDDDDDDDDDDDDDDDDDDDDD

pLDDT: mean 73.89, std 20.74, range [32.34, 94.06]

Radius of gyration: 33.4 Å; Cα contacts (8 Å, |Δi|>4): 136; chains: 1; bounding box: 118×66×43 Å

Secondary structure (DSSP, 8-state):
-HHHHHHTT--TTHHHHHHHHHHHHHHHS---S-HHHHHHHHHHHHHHHHHHHH-TTHHHH--HHHHHHHTTSS-HHHHHHHHHHHHHHTTT------HHHHHHHHHTS--THHHHHHHHHHHHHHHHHTT-HHHHTHHHHHHHHTTS-----TTSS-------------------------

Organism: Aegilops tauschii (NCBI:txid37682)

Sequence (182 aa):
MDKFVRDHDLADGTLHHAVAYVDRVLSVRALTTDSGYALRLRGAAAIFVAANYEDRKAVWKLKADQIARYGEFAAGKEVLDMECEMVEALGYQLGGPTAHTFLSHFMRYAEGEDKTKILPLATRLVDQSLLNYTCLRILPALVAEGDLPREADPESARRPRVEQGIDGADGLQLLRHDSLRA